Protein AF-A0A7Y5NL92-F1 (afdb_monomer_lite)

Secondary structure (DSSP, 8-state):
-------------------PPPPPP-------SS----------STTEEEEEETTEEEEEE----S--PPPPSSPPPTT---SSTT-EEEEEE--SSSSS-EEEEEEEETTEEEEE----PPPP---SSPPPTTSB-TT-TT-S-EEEE-SSSTT-EEEEEEETTSSS-EEEE-S-GGGS-SSGGG---HHHHHHSTTEEEE-----TTS---S-SEEEETTSSTTT----TTEEEEEEEE-S-TTS-TTS--EEEEEEEE-----

pLDDT: mean 73.43, std 15.99, range [35.34, 97.5]

Structure (mmCIF, N/CA/C/O backbone):
data_AF-A0A7Y5NL92-F1
#
_entry.id   AF-A0A7Y5NL92-F1
#
loop_
_atom_site.group_PDB
_atom_site.id
_atom_site.type_symbol
_atom_site.label_atom_id
_atom_site.label_alt_id
_atom_site.label_comp_id
_atom_site.label_asym_id
_atom_site.label_entity_id
_atom_site.label_seq_id
_atom_site.pdbx_PDB_ins_code
_atom_site.Cartn_x
_atom_site.Cartn_y
_atom_site.Cartn_z
_atom_site.occupancy
_atom_site.B_iso_or_equiv
_atom_site.auth_seq_id
_atom_site.auth_comp_id
_atom_site.auth_asym_id
_atom_site.auth_atom_id
_atom_site.pdbx_PDB_model_num
ATOM 1 N N . MET A 1 1 ? -20.014 -54.540 48.237 1.00 45.59 1 MET A N 1
ATOM 2 C CA . MET A 1 1 ? -18.800 -53.785 48.612 1.00 45.59 1 MET A CA 1
ATOM 3 C C . MET A 1 1 ? -18.184 -53.253 47.334 1.00 45.59 1 MET A C 1
ATOM 5 O O . MET A 1 1 ? -17.742 -54.072 46.553 1.00 45.59 1 MET A O 1
ATOM 9 N N . ASN A 1 2 ? -18.233 -51.944 47.085 1.00 35.34 2 ASN A N 1
ATOM 10 C CA . ASN A 1 2 ? -17.254 -51.229 46.259 1.00 35.34 2 ASN A CA 1
ATOM 11 C C . ASN A 1 2 ? -17.381 -49.733 46.565 1.00 35.34 2 ASN A C 1
ATOM 13 O O . ASN A 1 2 ? -18.480 -49.180 46.591 1.00 35.34 2 ASN A O 1
ATOM 17 N N . LYS A 1 3 ? -16.249 -49.148 46.960 1.00 44.50 3 LYS A N 1
ATOM 18 C CA . LYS A 1 3 ? -16.124 -47.828 47.578 1.00 44.50 3 LYS A CA 1
ATOM 19 C C . LYS A 1 3 ? -16.237 -46.729 46.521 1.00 44.50 3 LYS A C 1
ATOM 21 O O . LYS A 1 3 ? -15.599 -46.802 45.478 1.00 44.50 3 LYS A O 1
ATOM 26 N N . ARG A 1 4 ? -17.036 -45.712 46.845 1.00 49.56 4 ARG A N 1
ATOM 27 C CA . ARG A 1 4 ? -17.130 -44.428 46.144 1.00 49.56 4 ARG A CA 1
ATOM 28 C C . ARG A 1 4 ? -15.832 -43.645 46.360 1.00 49.56 4 ARG A C 1
ATOM 30 O O . ARG A 1 4 ? -15.423 -43.483 47.507 1.00 49.56 4 ARG A O 1
ATOM 37 N N . LEU A 1 5 ? -15.223 -43.156 45.283 1.00 55.72 5 LEU A N 1
ATOM 38 C CA . LEU A 1 5 ? -14.171 -42.142 45.325 1.00 55.72 5 LEU A CA 1
ATOM 39 C C . LEU A 1 5 ? -14.840 -40.805 44.972 1.00 55.72 5 LEU A C 1
ATOM 41 O O . LEU A 1 5 ? -15.278 -40.619 43.841 1.00 55.72 5 LEU A O 1
ATOM 45 N N . MET A 1 6 ? -15.007 -39.926 45.960 1.00 46.78 6 MET A N 1
ATOM 46 C CA . MET A 1 6 ? -15.407 -38.535 45.741 1.00 46.78 6 MET A CA 1
ATOM 47 C C . MET A 1 6 ? -14.131 -37.707 45.614 1.00 46.78 6 MET A C 1
ATOM 49 O O . MET A 1 6 ? -13.350 -37.644 46.561 1.00 46.78 6 MET A O 1
ATOM 53 N N . VAL A 1 7 ? -13.921 -37.098 44.451 1.00 55.38 7 VAL A N 1
ATOM 54 C CA . VAL A 1 7 ? -12.917 -36.051 44.252 1.00 55.38 7 VAL A CA 1
ATOM 55 C C . VAL A 1 7 ? -13.623 -34.722 44.500 1.00 55.38 7 VAL A C 1
ATOM 57 O O . VAL A 1 7 ? -14.580 -34.388 43.807 1.00 55.38 7 VAL A O 1
ATOM 60 N N . ALA A 1 8 ? -13.192 -34.005 45.535 1.00 47.47 8 ALA A N 1
ATOM 61 C CA . ALA A 1 8 ? -13.630 -32.647 45.813 1.00 47.47 8 ALA A CA 1
ATOM 62 C C . ALA A 1 8 ? -12.826 -31.685 44.926 1.00 47.47 8 ALA A C 1
ATOM 64 O O . ALA A 1 8 ? -11.627 -31.514 45.139 1.00 47.47 8 ALA A O 1
ATOM 65 N N . LEU A 1 9 ? -13.479 -31.081 43.930 1.00 48.66 9 LEU A N 1
ATOM 66 C CA . LEU A 1 9 ? -12.962 -29.892 43.256 1.00 48.66 9 LEU A CA 1
ATOM 67 C C . LEU A 1 9 ? -13.190 -28.691 44.180 1.00 48.66 9 LEU A C 1
ATOM 69 O O . LEU A 1 9 ? -14.331 -28.343 44.483 1.00 48.66 9 LEU A O 1
ATOM 73 N N . ALA A 1 10 ? -12.105 -28.070 44.631 1.00 47.59 10 ALA A N 1
ATOM 74 C CA . ALA A 1 10 ? -12.137 -26.754 45.247 1.00 47.59 10 ALA A CA 1
ATOM 75 C C . ALA A 1 10 ? -12.173 -25.706 44.125 1.00 47.59 10 ALA A C 1
ATOM 77 O O . ALA A 1 10 ? -11.205 -25.562 43.382 1.00 47.59 10 ALA A O 1
ATOM 78 N N . ALA A 1 11 ? -13.303 -25.013 43.981 1.00 47.22 11 ALA A N 1
ATOM 79 C CA . ALA A 1 11 ? -13.431 -23.861 43.098 1.00 47.22 11 ALA A CA 1
ATOM 80 C C . ALA A 1 11 ? -12.743 -22.652 43.755 1.00 47.22 11 ALA A C 1
ATOM 82 O O . ALA A 1 11 ? -13.206 -22.148 44.778 1.00 47.22 11 ALA A O 1
ATOM 83 N N . LEU A 1 12 ? -11.617 -22.222 43.185 1.00 50.59 12 LEU A N 1
ATOM 84 C CA . LEU A 1 12 ? -10.996 -20.928 43.461 1.00 50.59 12 LEU A CA 1
ATOM 85 C C . LEU A 1 12 ? -11.796 -19.856 42.713 1.00 50.59 12 LEU A C 1
ATOM 87 O O . LEU A 1 12 ? -11.818 -19.842 41.486 1.00 50.59 12 LEU A O 1
ATOM 91 N N . ALA A 1 13 ? -12.473 -18.986 43.459 1.00 46.75 13 ALA A N 1
ATOM 92 C CA . ALA A 1 13 ? -13.095 -17.783 42.925 1.00 46.75 13 ALA A CA 1
ATOM 93 C C . ALA A 1 13 ? -12.018 -16.696 42.777 1.00 46.75 13 ALA A C 1
ATOM 95 O O . ALA A 1 13 ? -11.483 -16.218 43.777 1.00 46.75 13 ALA A O 1
ATOM 96 N N . LEU A 1 14 ? -11.691 -16.340 41.535 1.00 44.62 14 LEU A N 1
ATOM 97 C CA . LEU A 1 14 ? -10.923 -15.142 41.196 1.00 44.62 14 LEU A CA 1
ATOM 98 C C . LEU A 1 14 ? -11.907 -13.984 40.948 1.00 44.62 14 LEU A C 1
ATOM 100 O O . LEU A 1 14 ? -12.896 -14.194 40.244 1.00 44.62 14 LEU A O 1
ATOM 104 N N . PRO A 1 15 ? -11.677 -12.783 41.505 1.00 44.62 15 PRO A N 1
ATOM 105 C CA . PRO A 1 15 ? -12.438 -11.597 41.137 1.00 44.62 15 PRO A CA 1
ATOM 106 C C . PRO A 1 15 ? -11.914 -11.053 39.798 1.00 44.62 15 PRO A C 1
ATOM 108 O O . PRO A 1 15 ? -10.839 -10.464 39.748 1.00 44.62 15 PRO A O 1
ATOM 111 N N . LEU A 1 16 ? -12.670 -11.276 38.722 1.00 45.22 16 LEU A N 1
ATOM 112 C CA . LEU A 1 16 ? -12.528 -10.587 37.435 1.00 45.22 16 LEU A CA 1
ATOM 113 C C . LEU A 1 16 ? -13.429 -9.347 37.469 1.00 45.22 16 LEU A C 1
ATOM 115 O O . LEU A 1 16 ? -14.645 -9.484 37.371 1.00 45.22 16 LEU A O 1
ATOM 119 N N . TRP A 1 17 ? -12.839 -8.167 37.657 1.00 46.50 17 TRP A N 1
ATOM 120 C CA . TRP A 1 17 ? -13.521 -6.875 37.539 1.00 46.50 17 TRP A CA 1
ATOM 121 C C . TRP A 1 17 ? -12.548 -5.847 36.965 1.00 46.50 17 TRP A C 1
ATOM 123 O O . TRP A 1 17 ? -11.843 -5.200 37.727 1.00 46.50 17 TRP A O 1
ATOM 133 N N . LEU A 1 18 ? -12.510 -5.737 35.639 1.00 43.53 18 LEU A N 1
ATOM 134 C CA . LEU A 1 18 ? -12.017 -4.582 34.885 1.00 43.53 18 LEU A CA 1
ATOM 135 C C . LEU A 1 18 ? -12.846 -4.552 33.588 1.00 43.53 18 LEU A C 1
ATOM 137 O O . LEU A 1 18 ? -12.546 -5.272 32.644 1.00 43.53 18 LEU A O 1
ATOM 141 N N . GLN A 1 19 ? -13.961 -3.816 33.580 1.00 45.81 19 GLN A N 1
ATOM 142 C CA . GLN A 1 19 ? -14.734 -3.522 32.366 1.00 45.81 19 GLN A CA 1
ATOM 143 C C . GLN A 1 19 ? -14.641 -2.014 32.126 1.00 45.81 19 GLN A C 1
ATOM 145 O O . GLN A 1 19 ? -15.238 -1.235 32.865 1.00 45.81 19 GLN A O 1
ATOM 150 N N . GLY A 1 20 ? -13.823 -1.613 31.152 1.00 41.09 20 GLY A N 1
ATOM 151 C CA . GLY A 1 20 ? -13.554 -0.214 30.826 1.00 41.09 20 GLY A CA 1
ATOM 152 C C . GLY A 1 20 ? -14.529 0.335 29.785 1.00 41.09 20 GLY A C 1
ATOM 153 O O . GLY A 1 20 ? -14.539 -0.120 28.642 1.00 41.09 20 GLY A O 1
ATOM 154 N N . CYS A 1 21 ? -15.310 1.342 30.175 1.00 50.28 21 CYS A N 1
ATOM 155 C CA . CYS A 1 21 ? -15.875 2.325 29.251 1.00 50.28 21 CYS A CA 1
ATOM 156 C C . CYS A 1 21 ? -14.813 3.417 29.048 1.00 50.28 21 CYS A C 1
ATOM 158 O O . CYS A 1 21 ? -14.301 3.954 30.032 1.00 50.28 21 CYS A O 1
ATOM 160 N N . GLY A 1 22 ? -14.441 3.715 27.802 1.00 44.47 22 GLY A N 1
ATOM 161 C CA . GLY A 1 22 ? -13.423 4.723 27.498 1.00 44.47 22 GLY A CA 1
ATOM 162 C C . GLY A 1 22 ? -13.926 6.138 27.791 1.00 44.47 22 GLY A C 1
ATOM 163 O O . GLY A 1 22 ? -14.983 6.528 27.306 1.00 44.47 22 GLY A O 1
ATOM 164 N N . ALA A 1 23 ? -13.175 6.905 28.582 1.00 45.66 23 ALA A N 1
ATOM 165 C CA . ALA A 1 23 ? -13.367 8.346 28.724 1.00 45.66 23 ALA A CA 1
ATOM 166 C C . ALA A 1 23 ? -12.602 9.065 27.599 1.00 45.66 23 ALA A C 1
ATOM 168 O O . ALA A 1 23 ? -11.426 8.775 27.371 1.00 45.66 23 ALA A O 1
ATOM 169 N N . SER A 1 24 ? -13.252 9.987 26.886 1.00 45.66 24 SER A N 1
ATOM 170 C CA . SER A 1 24 ? -12.602 10.819 25.869 1.00 45.66 24 SER A CA 1
ATOM 171 C C . SER A 1 24 ? -11.983 12.058 26.518 1.00 45.66 24 SER A C 1
ATOM 173 O O . SER A 1 24 ? -12.710 12.876 27.066 1.00 45.66 24 SER A O 1
ATOM 175 N N . ILE A 1 25 ? -10.662 12.220 26.429 1.00 48.03 25 ILE A N 1
ATOM 176 C CA . ILE A 1 25 ? -9.953 13.424 26.890 1.00 48.03 25 ILE A CA 1
ATOM 177 C C . ILE A 1 25 ? -9.940 14.451 25.749 1.00 48.03 25 ILE A C 1
ATOM 179 O O . ILE A 1 25 ? -9.451 14.149 24.660 1.00 48.03 25 ILE A O 1
ATOM 183 N N . SER A 1 26 ? -10.449 15.661 25.986 1.00 50.09 26 SER A N 1
ATOM 184 C CA . SER A 1 26 ? -10.258 16.813 25.097 1.00 50.09 26 SER A CA 1
ATOM 185 C C . SER A 1 26 ? -9.179 17.735 25.672 1.00 50.09 26 SER A C 1
ATOM 187 O O . SER A 1 26 ? -9.467 18.535 26.560 1.00 50.09 26 SER A O 1
ATOM 189 N N . ASP A 1 27 ? -7.943 17.615 25.184 1.00 51.03 27 ASP A N 1
ATOM 190 C CA . ASP A 1 27 ? -6.896 18.612 25.436 1.00 51.03 27 ASP A CA 1
ATOM 191 C C . ASP A 1 27 ? -7.110 19.800 24.485 1.00 51.03 27 ASP A C 1
ATOM 193 O O . ASP A 1 27 ? -6.898 19.690 23.274 1.00 51.03 27 ASP A O 1
ATOM 197 N N . ASP A 1 28 ? -7.542 20.943 25.023 1.00 54.38 28 ASP A N 1
ATOM 198 C CA . ASP A 1 28 ? -7.552 22.218 24.298 1.00 54.38 28 ASP A CA 1
ATOM 199 C C . ASP A 1 28 ? -6.101 22.714 24.152 1.00 54.38 28 ASP A C 1
ATOM 201 O O . ASP A 1 28 ? -5.550 23.414 25.000 1.00 54.38 28 ASP A O 1
ATOM 205 N N . ALA A 1 29 ? -5.459 22.284 23.067 1.00 50.16 29 ALA A N 1
ATOM 206 C CA . ALA A 1 29 ? -4.034 22.438 22.780 1.00 50.16 29 ALA A CA 1
ATOM 207 C C . ALA A 1 29 ? -3.620 23.835 22.263 1.00 50.16 29 ALA A C 1
ATOM 209 O O . ALA A 1 29 ? -2.904 23.929 21.266 1.00 50.16 29 ALA A O 1
ATOM 210 N N . ASP A 1 30 ? -4.020 24.919 22.932 1.00 51.75 30 ASP A N 1
ATOM 211 C CA . ASP A 1 30 ? -3.575 26.281 22.594 1.00 51.75 30 ASP A CA 1
ATOM 212 C C . ASP A 1 30 ? -2.785 26.905 23.762 1.00 51.75 30 ASP A C 1
ATOM 214 O O . ASP A 1 30 ? -3.283 27.732 24.526 1.00 51.75 30 ASP A O 1
ATOM 218 N N . GLY A 1 31 ? -1.524 26.467 23.868 1.00 55.19 31 GLY A N 1
ATOM 219 C CA . GLY A 1 31 ? -0.574 26.662 24.970 1.00 55.19 31 GLY A CA 1
ATOM 220 C C . GLY A 1 31 ? -0.474 28.051 25.605 1.00 55.19 31 GLY A C 1
ATOM 221 O O . GLY A 1 31 ? 0.052 29.003 25.006 1.00 55.19 31 GLY A O 1
ATOM 222 N N . ASN A 1 32 ? -0.871 28.112 26.879 1.00 52.81 32 ASN A N 1
ATOM 223 C CA . ASN A 1 32 ? -0.236 28.996 27.845 1.00 52.81 32 ASN A CA 1
ATOM 224 C C . ASN A 1 32 ? -0.393 28.444 29.274 1.00 52.81 32 ASN A C 1
ATOM 226 O O . ASN A 1 32 ? -1.440 28.575 29.916 1.00 52.81 32 ASN A O 1
ATOM 230 N N . ASP A 1 33 ? 0.725 27.908 29.755 1.00 65.75 33 ASP A N 1
ATOM 231 C CA . ASP A 1 33 ? 0.776 26.774 30.661 1.00 65.75 33 ASP A CA 1
ATOM 232 C C . ASP A 1 33 ? 0.744 27.101 32.167 1.00 65.75 33 ASP A C 1
ATOM 234 O O . ASP A 1 33 ? 1.723 27.597 32.722 1.00 65.75 33 ASP A O 1
ATOM 238 N N . ASP A 1 34 ? -0.357 26.717 32.832 1.00 53.41 34 ASP A N 1
ATOM 239 C CA . ASP A 1 34 ? -0.481 26.351 34.265 1.00 53.41 34 ASP A CA 1
ATOM 240 C C . ASP A 1 34 ? -1.280 25.015 34.373 1.00 53.41 34 ASP A C 1
ATOM 242 O O . ASP A 1 34 ? -2.135 24.799 35.233 1.00 53.41 34 ASP A O 1
ATOM 246 N N . GLU A 1 35 ? -0.998 24.138 33.404 1.00 62.38 35 GLU A N 1
ATOM 247 C CA . GLU A 1 35 ? -1.887 23.186 32.719 1.00 62.38 35 GLU A CA 1
ATOM 248 C C . GLU A 1 35 ? -1.922 21.766 33.321 1.00 62.38 35 GLU A C 1
ATOM 250 O O . GLU A 1 35 ? -0.920 21.261 33.835 1.00 62.38 35 GLU A O 1
ATOM 255 N N . CYS A 1 36 ? -3.069 21.076 33.244 1.00 60.94 36 CYS A N 1
ATOM 256 C CA . CYS A 1 36 ? -3.168 19.690 33.717 1.00 60.94 36 CYS A CA 1
ATOM 257 C C . CYS A 1 36 ? -2.383 18.706 32.832 1.00 60.94 36 CYS A C 1
ATOM 259 O O . CYS A 1 36 ? -2.459 18.745 31.612 1.00 60.94 36 CYS A O 1
ATOM 261 N N . GLY A 1 37 ? -1.703 17.757 33.485 1.00 70.31 37 GLY A N 1
ATOM 262 C CA . GLY A 1 37 ? -1.184 16.486 32.948 1.00 70.31 37 GLY A CA 1
ATOM 263 C C . GLY A 1 37 ? -1.816 15.298 33.700 1.00 70.31 37 GLY A C 1
ATOM 264 O O . GLY A 1 37 ? -2.681 15.526 34.538 1.00 70.31 37 GLY A O 1
ATOM 265 N N . PRO A 1 38 ? -1.428 14.029 33.477 1.00 64.81 38 PRO A N 1
ATOM 266 C CA . PRO A 1 38 ? -2.355 12.895 33.433 1.00 64.81 38 PRO A CA 1
ATOM 267 C C . PRO A 1 38 ? -3.170 12.671 34.716 1.00 64.81 38 PRO A C 1
ATOM 269 O O . PRO A 1 38 ? -2.666 12.182 35.727 1.00 64.81 38 PRO A O 1
ATOM 272 N N . ALA A 1 39 ? -4.469 12.916 34.632 1.00 55.50 39 ALA A N 1
ATOM 273 C CA . ALA A 1 39 ? -5.471 12.050 35.233 1.00 55.50 39 ALA A CA 1
ATOM 274 C C . ALA A 1 39 ? -6.346 11.552 34.076 1.00 55.50 39 ALA A C 1
ATOM 276 O O . ALA A 1 39 ? -6.381 12.218 33.044 1.00 55.50 39 ALA A O 1
ATOM 277 N N . PRO A 1 40 ? -7.059 10.425 34.197 1.00 56.28 40 PRO A N 1
ATOM 278 C CA . PRO A 1 40 ? -7.301 9.629 35.401 1.00 56.28 40 PRO A CA 1
ATOM 279 C C . PRO A 1 40 ? -7.110 8.108 35.203 1.00 56.28 40 PRO A C 1
ATOM 281 O O . PRO A 1 40 ? -7.034 7.590 34.096 1.00 56.28 40 PRO A O 1
ATOM 284 N N . GLY A 1 41 ? -7.140 7.379 36.323 1.00 54.53 41 GLY A N 1
ATOM 285 C CA . GLY A 1 41 ? -7.788 6.065 36.445 1.00 54.53 41 GLY A CA 1
ATOM 286 C C . GLY A 1 41 ? -8.439 5.989 37.840 1.00 54.53 41 GLY A C 1
ATOM 287 O O . GLY A 1 41 ? -7.890 6.563 38.777 1.00 54.53 41 GLY A O 1
ATOM 288 N N . GLU A 1 42 ? -9.598 5.378 38.099 1.00 54.69 42 GLU A N 1
ATOM 289 C CA . GLU A 1 42 ? -10.679 4.917 37.222 1.00 54.69 42 GLU A CA 1
ATOM 290 C C . GLU A 1 42 ? -11.940 5.755 37.487 1.00 54.69 42 GLU A C 1
ATOM 292 O O . GLU A 1 42 ? -12.361 5.909 38.636 1.00 54.69 42 GLU A O 1
ATOM 297 N N . ALA A 1 43 ? -12.608 6.190 36.420 1.00 48.06 43 ALA A N 1
ATOM 298 C CA . ALA A 1 43 ? -14.062 6.111 36.379 1.00 48.06 43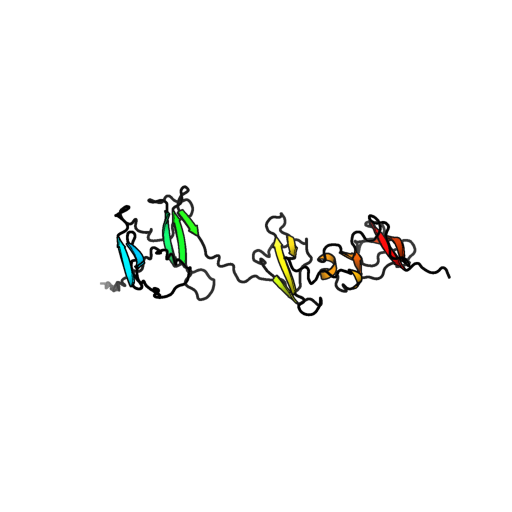 ALA A CA 1
ATOM 299 C C . ALA A 1 43 ? -14.429 5.187 35.212 1.00 48.06 43 ALA A C 1
ATOM 301 O O . ALA A 1 43 ? -14.696 5.628 34.100 1.00 48.06 43 ALA A O 1
ATOM 302 N N . ALA A 1 44 ? -14.385 3.881 35.479 1.00 48.72 44 ALA A N 1
ATOM 303 C CA . ALA A 1 44 ? -14.962 2.848 34.630 1.00 48.72 44 ALA A CA 1
ATOM 304 C C . ALA A 1 44 ? -16.495 2.888 34.770 1.00 48.72 44 ALA A C 1
ATOM 306 O O . ALA A 1 44 ? -17.101 2.062 35.454 1.00 48.72 44 ALA A O 1
ATOM 307 N N . GLY A 1 45 ? -17.126 3.917 34.204 1.00 53.38 45 GLY A N 1
ATOM 308 C CA . GLY A 1 45 ? -18.578 4.051 34.228 1.00 53.38 45 GLY A CA 1
ATOM 309 C C . GLY A 1 45 ? -19.084 5.288 33.498 1.00 53.38 45 GLY A C 1
ATOM 310 O O . GLY A 1 45 ? -18.469 6.349 33.542 1.00 53.38 45 GLY A O 1
ATOM 311 N N . CYS A 1 46 ? -20.234 5.151 32.838 1.00 59.91 46 CYS A N 1
ATOM 312 C CA . CYS A 1 46 ? -20.931 6.267 32.204 1.00 59.91 46 CYS A CA 1
ATOM 313 C C . CYS A 1 46 ? -21.352 7.303 33.270 1.00 59.91 46 CYS A C 1
ATOM 315 O O . CYS A 1 46 ? -21.814 6.923 34.345 1.00 59.91 46 CYS A O 1
ATOM 317 N N . GLY A 1 47 ? -21.222 8.601 32.982 1.00 57.72 47 GLY A N 1
ATOM 318 C CA . GLY A 1 47 ? -21.791 9.676 33.815 1.00 57.72 47 GLY A CA 1
ATOM 319 C C . GLY A 1 47 ? -20.798 10.624 34.490 1.00 57.72 47 GLY A C 1
ATOM 320 O O . GLY A 1 47 ? -21.234 11.569 35.146 1.00 57.72 47 GLY A O 1
ATOM 321 N N . PHE A 1 48 ? -19.494 10.427 34.303 1.00 64.12 48 PHE A N 1
ATOM 322 C CA . PHE A 1 48 ? -18.483 11.372 34.765 1.00 64.12 48 PHE A CA 1
ATOM 323 C C . PHE A 1 48 ? -17.471 11.626 33.666 1.00 64.12 48 PHE A C 1
ATOM 325 O O . PHE A 1 48 ? -16.981 10.680 33.054 1.00 64.12 48 PHE A O 1
ATOM 332 N N . ASP A 1 49 ? -17.164 12.896 33.448 1.00 70.94 49 ASP A N 1
ATOM 333 C CA . ASP A 1 49 ? -16.037 13.295 32.623 1.00 70.94 49 ASP A CA 1
ATOM 334 C C . ASP A 1 49 ? -15.005 13.980 33.513 1.00 70.94 49 ASP A C 1
ATOM 336 O O . ASP A 1 49 ? -15.355 14.643 34.497 1.00 70.94 49 ASP A O 1
ATOM 340 N N . TRP A 1 50 ? -13.734 13.782 33.204 1.00 77.88 50 TRP A N 1
ATOM 341 C CA . TRP A 1 50 ? -12.664 14.493 33.880 1.00 77.88 50 TRP A CA 1
ATOM 342 C C . TRP A 1 50 ? -12.289 15.677 33.012 1.00 77.88 50 TRP A C 1
ATOM 344 O O . TRP A 1 50 ? -11.894 15.502 31.866 1.00 77.88 50 TRP A O 1
ATOM 354 N N . MET A 1 51 ? -12.382 16.884 33.561 1.00 81.75 51 MET A N 1
ATOM 355 C CA . MET A 1 51 ? -11.893 18.076 32.876 1.00 81.75 51 MET A CA 1
ATOM 356 C C . MET A 1 51 ? -10.802 18.761 33.678 1.00 81.75 51 MET A C 1
ATOM 358 O O . MET A 1 51 ? -10.848 18.821 34.908 1.00 81.75 51 MET A O 1
ATOM 362 N N . CYS A 1 52 ? -9.811 19.279 32.961 1.00 82.88 52 CYS A N 1
ATOM 363 C CA . CYS A 1 52 ? -8.821 20.165 33.535 1.00 82.88 52 CYS A CA 1
ATOM 364 C C . CYS A 1 52 ? -9.436 21.549 33.751 1.00 82.88 52 CYS A C 1
ATOM 366 O O . CYS A 1 52 ? -9.752 22.241 32.785 1.00 82.88 52 CYS A O 1
ATOM 368 N N . VAL A 1 53 ? -9.585 21.972 35.005 1.00 85.56 53 VAL A N 1
ATOM 369 C CA . VAL A 1 53 ? -10.041 23.322 35.356 1.00 85.56 53 VAL A CA 1
ATOM 370 C C . VAL A 1 53 ? -8.978 23.967 36.235 1.00 85.56 53 VAL A C 1
ATOM 372 O O . VAL A 1 53 ? -8.652 23.454 37.304 1.00 85.56 53 VAL A O 1
ATOM 375 N N . ASP A 1 54 ? -8.405 25.078 35.764 1.00 86.19 54 ASP A N 1
ATOM 376 C CA . ASP A 1 54 ? -7.405 25.873 36.494 1.00 86.19 54 ASP A CA 1
ATOM 377 C C . ASP A 1 54 ? -6.217 25.044 37.043 1.00 86.19 54 ASP A C 1
ATOM 379 O O . ASP A 1 54 ? -5.763 25.241 38.173 1.00 86.19 54 ASP A O 1
ATOM 383 N N . GLY A 1 55 ? -5.725 24.080 36.255 1.00 84.94 55 GLY A N 1
ATOM 384 C CA . GLY A 1 55 ? -4.584 23.231 36.625 1.00 84.94 55 GLY A CA 1
ATOM 385 C C . GLY A 1 55 ? -4.918 22.071 37.575 1.00 84.94 55 GLY A C 1
ATOM 386 O O . GLY A 1 55 ? -4.007 21.409 38.078 1.00 84.94 55 GLY A O 1
ATOM 387 N N . SER A 1 56 ? -6.204 21.794 37.829 1.00 88.88 56 SER A N 1
ATOM 388 C CA . SER A 1 56 ? -6.672 20.637 38.602 1.00 88.88 56 SER A CA 1
ATOM 389 C C . SER A 1 56 ? -7.703 19.818 37.825 1.00 88.88 56 SER A C 1
ATOM 391 O O . SER A 1 56 ? -8.595 20.366 37.186 1.00 88.88 56 SER A O 1
ATOM 393 N N . TRP A 1 57 ? -7.623 18.488 37.922 1.00 86.38 57 TRP A N 1
ATOM 394 C CA . TRP A 1 57 ? -8.672 17.611 37.404 1.00 86.38 57 TRP A CA 1
ATOM 395 C C . TRP A 1 57 ? -9.914 17.691 38.276 1.00 86.38 57 TRP A C 1
ATOM 397 O O . TRP A 1 57 ? -9.863 17.391 39.472 1.00 86.38 57 TRP A O 1
ATOM 407 N N . GLU A 1 58 ? -11.032 18.049 37.663 1.00 85.88 58 GLU A N 1
ATOM 408 C CA . GLU A 1 58 ? -12.341 18.030 38.292 1.00 85.88 58 GLU A CA 1
ATOM 409 C C . GLU A 1 58 ? -13.224 16.984 37.619 1.00 85.88 58 GLU A C 1
ATOM 411 O O . GLU A 1 58 ? -13.287 16.874 36.394 1.00 85.88 58 GLU A O 1
ATOM 416 N N . LEU A 1 59 ? -13.901 16.198 38.453 1.00 79.31 59 LEU A N 1
ATOM 417 C CA . LEU A 1 59 ? -14.936 15.281 38.013 1.00 79.31 59 LEU A CA 1
ATOM 418 C C . LEU A 1 59 ? -16.185 16.117 37.738 1.00 79.31 59 LEU A C 1
ATOM 420 O O . LEU A 1 59 ? -16.829 16.600 38.674 1.00 79.31 59 LEU A O 1
ATOM 424 N N . VAL A 1 60 ? -16.528 16.301 36.471 1.00 78.12 60 VAL A N 1
ATOM 425 C CA . VAL A 1 60 ? -17.778 16.956 36.114 1.00 78.12 60 VAL A CA 1
ATOM 426 C C . VAL A 1 60 ? -18.870 15.913 36.044 1.00 78.12 60 VAL A C 1
ATOM 428 O O . VAL A 1 60 ? -18.842 14.985 35.236 1.00 78.12 60 VAL A O 1
ATOM 431 N N . GLU A 1 61 ? -19.846 16.081 36.937 1.00 68.75 61 GLU A N 1
ATOM 432 C CA . GLU A 1 61 ? -21.116 15.378 36.860 1.00 68.75 61 GLU A CA 1
ATOM 433 C C . GLU A 1 61 ? -21.793 15.798 35.556 1.00 68.75 61 GLU A C 1
ATOM 435 O O . GLU A 1 61 ? -22.391 16.874 35.450 1.00 68.75 61 GLU A O 1
ATOM 440 N N . VAL A 1 62 ? -21.678 14.951 34.538 1.00 65.31 62 VAL A N 1
ATOM 441 C CA . VAL A 1 62 ? -22.456 15.120 33.318 1.00 65.31 62 VAL A CA 1
ATOM 442 C C . VAL A 1 62 ? -23.905 14.910 33.752 1.00 65.31 62 VAL A C 1
ATOM 444 O O . VAL A 1 62 ? -24.185 13.883 34.372 1.00 65.31 62 VAL A O 1
ATOM 447 N N . PRO A 1 63 ? -24.822 15.871 33.538 1.00 60.91 63 PRO A N 1
ATOM 448 C CA . PRO A 1 63 ? -26.160 15.831 34.118 1.00 60.91 63 PRO A CA 1
ATOM 449 C C . PRO A 1 63 ? -26.899 14.564 33.687 1.00 60.91 63 PRO A C 1
ATOM 451 O O . PRO A 1 63 ? -27.488 14.535 32.616 1.00 60.91 63 PRO A O 1
ATOM 454 N N . THR A 1 64 ? -26.824 13.535 34.538 1.00 53.69 64 THR A N 1
ATOM 455 C CA . THR A 1 64 ? -27.492 12.226 34.513 1.00 53.69 64 THR A CA 1
ATOM 456 C C . THR A 1 64 ? -28.223 11.921 33.204 1.00 53.69 64 THR A C 1
ATOM 458 O O . THR A 1 64 ? -29.457 11.899 33.163 1.00 53.69 64 THR A O 1
ATOM 461 N N . PHE A 1 65 ? -27.472 11.713 32.124 1.00 54.00 65 PHE A N 1
ATOM 462 C CA . PHE A 1 65 ? -28.006 11.134 30.900 1.00 54.00 65 PHE A CA 1
ATOM 463 C C . PHE A 1 65 ? -27.927 9.620 31.059 1.00 54.00 65 PHE A C 1
ATOM 465 O O . PHE A 1 65 ? -26.837 9.072 31.049 1.00 54.00 65 PHE A O 1
ATOM 472 N N . ALA A 1 66 ? -29.098 9.004 31.244 1.00 59.91 66 ALA A N 1
ATOM 473 C CA . ALA A 1 66 ? -29.350 7.562 31.247 1.00 59.91 66 ALA A CA 1
ATOM 474 C C . ALA A 1 66 ? -28.589 6.713 32.303 1.00 59.91 66 ALA A C 1
ATOM 476 O O . ALA A 1 66 ? -27.507 7.059 32.768 1.00 59.91 66 ALA A O 1
ATOM 477 N N . PRO A 1 67 ? -29.184 5.603 32.784 1.00 66.38 67 PRO A N 1
ATOM 478 C CA . PRO A 1 67 ? -28.426 4.608 33.537 1.00 66.38 67 PRO A CA 1
ATOM 479 C C . PRO A 1 67 ? -27.315 4.048 32.644 1.00 66.38 67 PRO A C 1
ATOM 481 O O . PRO A 1 67 ? -27.586 3.722 31.494 1.00 66.38 67 PRO A O 1
ATOM 484 N N . CYS A 1 68 ? -26.097 3.918 33.173 1.00 69.12 68 CYS A N 1
ATOM 485 C CA . CYS A 1 68 ? -24.970 3.317 32.462 1.00 69.12 68 CYS A CA 1
ATOM 486 C C . CYS A 1 68 ? -25.391 1.938 31.940 1.00 69.12 68 CYS A C 1
ATOM 488 O O . CYS A 1 68 ? -25.650 1.034 32.740 1.00 69.12 68 CYS A O 1
ATOM 490 N N . VAL A 1 69 ? -25.497 1.783 30.622 1.00 83.88 69 VAL A N 1
ATOM 491 C CA . VAL A 1 69 ? -25.754 0.475 30.025 1.00 83.88 69 VAL A CA 1
ATOM 492 C C . VAL A 1 69 ? -24.475 -0.342 30.164 1.00 83.88 69 VAL A C 1
ATOM 494 O O . VAL A 1 69 ? -23.420 0.036 29.652 1.00 83.88 69 VAL A O 1
ATOM 497 N N . GLU A 1 70 ? -24.558 -1.453 30.893 1.00 88.62 70 GLU A N 1
ATOM 498 C CA . GLU A 1 70 ? -23.429 -2.366 31.038 1.00 88.62 70 GLU A CA 1
ATOM 499 C C . GLU A 1 70 ? -23.041 -2.931 29.667 1.00 88.62 70 GLU A C 1
ATOM 501 O O . GLU A 1 70 ? -23.890 -3.340 28.867 1.00 88.62 70 GLU A O 1
ATOM 506 N N . CYS A 1 71 ? -21.739 -2.965 29.390 1.00 91.38 71 CYS A N 1
ATOM 507 C CA . CYS A 1 71 ? -21.233 -3.638 28.208 1.00 91.38 71 CYS A CA 1
ATOM 508 C C . CYS A 1 71 ? -21.575 -5.135 28.271 1.00 91.38 71 CYS A C 1
ATOM 510 O O . CYS A 1 71 ? -21.428 -5.755 29.331 1.00 91.38 71 CYS A O 1
ATOM 512 N N . PRO A 1 72 ? -21.998 -5.753 27.151 1.00 94.44 72 PRO A N 1
ATOM 513 C CA . PRO A 1 72 ? -22.140 -7.202 27.073 1.00 94.44 72 PRO A CA 1
ATOM 514 C C . PRO A 1 72 ? -20.888 -7.908 27.604 1.00 94.44 72 PRO A C 1
ATOM 516 O O . PRO A 1 72 ? -19.783 -7.432 27.381 1.00 94.44 72 PRO A O 1
ATOM 519 N N . ALA A 1 73 ? -21.032 -9.056 28.272 1.00 92.75 73 ALA A N 1
ATOM 520 C CA . ALA A 1 73 ? -19.888 -9.774 28.857 1.00 92.75 73 ALA A CA 1
ATOM 521 C C . ALA A 1 73 ? -18.881 -10.313 27.817 1.00 92.75 73 ALA A C 1
ATOM 523 O O . ALA A 1 73 ? -17.762 -10.676 28.167 1.00 92.75 73 ALA A O 1
ATOM 524 N N . SER A 1 74 ? -19.289 -10.395 26.552 1.00 93.19 74 SER A N 1
ATOM 525 C CA . SER A 1 74 ? -18.478 -10.809 25.407 1.00 93.19 74 SER A CA 1
ATOM 526 C C . SER A 1 74 ? -18.731 -9.863 24.243 1.00 93.19 74 SER A C 1
ATOM 528 O O . SER A 1 74 ? -19.840 -9.334 24.142 1.00 93.19 74 SER A O 1
ATOM 530 N N . GLN A 1 75 ? -17.757 -9.726 23.341 1.00 93.00 75 GLN A N 1
ATOM 531 C CA . GLN A 1 75 ? -17.904 -8.904 22.144 1.00 93.00 75 GLN A CA 1
ATOM 532 C C . GLN A 1 75 ? -19.202 -9.264 21.389 1.00 93.00 75 GLN A C 1
ATOM 534 O O . GLN A 1 75 ? -19.421 -10.440 21.065 1.00 93.00 75 GLN A O 1
ATOM 539 N N . PRO A 1 76 ? -20.089 -8.291 21.134 1.00 95.00 76 PRO A N 1
ATOM 540 C CA . PRO A 1 76 ? -21.292 -8.512 20.349 1.00 95.00 76 PRO A CA 1
ATOM 541 C C . PRO A 1 76 ? -20.948 -8.714 18.867 1.00 95.00 76 PRO A C 1
ATOM 543 O O . PRO A 1 76 ? -19.961 -8.187 18.364 1.00 95.00 76 PRO A O 1
ATOM 546 N N . ALA A 1 77 ? -21.777 -9.469 18.145 1.00 93.81 77 ALA A N 1
ATOM 547 C CA . ALA A 1 77 ? -21.610 -9.618 16.700 1.00 93.81 77 ALA A CA 1
ATOM 548 C C . ALA A 1 77 ? -21.954 -8.307 15.976 1.00 93.81 77 ALA A C 1
ATOM 550 O O . ALA A 1 77 ? -22.932 -7.644 16.342 1.00 93.81 77 ALA A O 1
ATOM 551 N N . ASP A 1 78 ? -21.216 -7.976 14.917 1.00 93.31 78 ASP A N 1
ATOM 552 C CA . ASP A 1 78 ? -21.524 -6.807 14.093 1.00 93.31 78 ASP A CA 1
ATOM 553 C C . ASP A 1 78 ? -22.955 -6.892 13.526 1.00 93.31 78 ASP A C 1
ATOM 555 O O . ASP A 1 78 ? -23.411 -7.939 13.055 1.00 93.31 78 ASP A O 1
ATOM 559 N N . GLY A 1 79 ? -23.687 -5.781 13.616 1.00 95.56 79 GLY A N 1
ATOM 560 C CA . GLY A 1 79 ? -25.099 -5.664 13.248 1.00 95.56 79 GLY A CA 1
ATOM 561 C C . GLY A 1 79 ? -26.089 -6.218 14.280 1.00 95.56 79 GLY A C 1
ATOM 562 O O . GLY A 1 79 ? -27.300 -6.163 14.055 1.00 95.56 79 GLY A O 1
ATOM 563 N N . SER A 1 80 ? -25.627 -6.761 15.413 1.00 97.50 80 SER A N 1
ATOM 564 C CA . SER A 1 80 ? -26.532 -7.156 16.499 1.00 97.50 80 SER A CA 1
ATOM 565 C C . SER A 1 80 ? -27.121 -5.934 17.211 1.00 97.50 80 SER A C 1
ATOM 567 O O . SER A 1 80 ? -26.511 -4.867 17.263 1.00 97.50 80 SER A O 1
ATOM 569 N N . ALA A 1 81 ? -28.338 -6.075 17.744 1.00 97.25 81 ALA A N 1
ATOM 570 C CA . ALA A 1 81 ? -29.013 -4.981 18.435 1.00 97.25 81 ALA A CA 1
ATOM 571 C C . ALA A 1 81 ? -28.264 -4.576 19.715 1.00 97.25 81 ALA A C 1
ATOM 573 O O . ALA A 1 81 ? -27.749 -5.424 20.444 1.00 97.25 81 ALA A O 1
ATOM 574 N N . CYS A 1 82 ? -28.269 -3.281 19.995 1.00 95.31 82 CYS A N 1
ATOM 575 C CA . CYS A 1 82 ? -27.689 -2.665 21.179 1.00 95.31 82 CYS A CA 1
ATOM 576 C C . CYS A 1 82 ? -28.725 -1.759 21.849 1.00 95.31 82 CYS A C 1
ATOM 578 O O . CYS A 1 82 ? -29.684 -1.329 21.203 1.00 95.31 82 CYS A O 1
ATOM 580 N N . GLU A 1 83 ? -28.583 -1.532 23.156 1.00 91.25 83 GLU A N 1
ATOM 581 C CA . GLU A 1 83 ? -29.591 -0.793 23.927 1.00 91.25 83 GLU A CA 1
ATOM 582 C C . GLU A 1 83 ? -29.478 0.722 23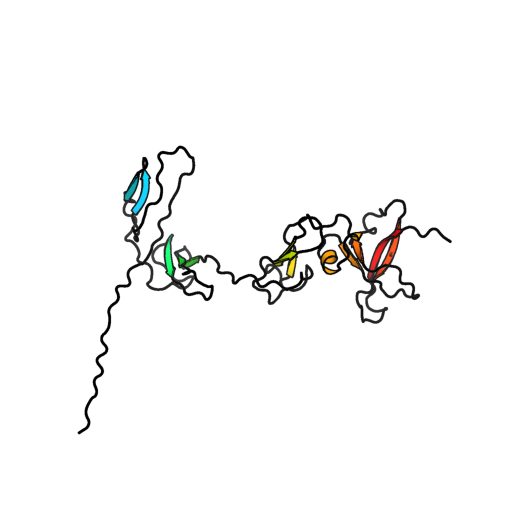.721 1.00 91.25 83 GLU A C 1
ATOM 584 O O . GLU A 1 83 ? -30.505 1.404 23.695 1.00 91.25 83 GLU A O 1
ATOM 589 N N . GLU A 1 84 ? -28.260 1.240 23.521 1.00 88.81 84 GLU A N 1
ATOM 590 C CA . GLU A 1 84 ? -27.995 2.678 23.460 1.00 88.81 84 GLU A CA 1
ATOM 591 C C . GLU A 1 84 ? -26.994 3.049 22.357 1.00 88.81 84 GLU A C 1
ATOM 593 O O . GLU A 1 84 ? -25.824 2.678 22.402 1.00 88.81 84 GLU A O 1
ATOM 598 N N . ILE A 1 85 ? -27.459 3.814 21.362 1.00 88.81 85 ILE A N 1
ATOM 599 C CA . ILE A 1 85 ? -26.611 4.352 20.286 1.00 88.81 85 ILE A CA 1
ATOM 600 C C . ILE A 1 85 ? -25.533 5.254 20.891 1.00 88.81 85 ILE A C 1
ATOM 602 O O . ILE A 1 85 ? -25.839 6.140 21.684 1.00 88.81 85 ILE A O 1
ATOM 606 N N . GLY A 1 86 ? -24.285 5.046 20.475 1.00 85.12 86 GLY A N 1
ATOM 607 C CA . GLY A 1 86 ? -23.103 5.716 21.012 1.00 85.12 86 GLY A CA 1
ATOM 608 C C . GLY A 1 86 ? -22.440 4.971 22.171 1.00 85.12 86 GLY A C 1
ATOM 609 O O . GLY A 1 86 ? -21.365 5.380 22.592 1.00 85.12 86 GLY A O 1
ATOM 610 N N . GLN A 1 87 ? -23.025 3.874 22.670 1.00 88.00 87 GLN A N 1
ATOM 611 C CA . GLN A 1 87 ? -22.369 3.031 23.670 1.00 88.00 87 GLN A CA 1
ATOM 612 C C . GLN A 1 87 ? -21.075 2.440 23.099 1.00 88.00 87 GLN A C 1
ATOM 614 O O . GLN A 1 87 ? -21.110 1.794 22.053 1.00 88.00 87 GLN A O 1
ATOM 619 N N . GLU A 1 88 ? -19.960 2.616 23.807 1.00 89.56 88 GLU A N 1
ATOM 620 C CA . GLU A 1 88 ? -18.649 2.070 23.452 1.00 89.56 88 GLU A CA 1
ATOM 621 C C . GLU A 1 88 ? -18.168 1.072 24.502 1.00 89.56 88 GLU A C 1
ATOM 623 O O . GLU A 1 88 ? -18.210 1.337 25.703 1.00 89.56 88 GLU A O 1
ATOM 628 N N . CYS A 1 89 ? -17.695 -0.079 24.035 1.00 90.62 89 CYS A N 1
ATOM 629 C CA . CYS A 1 89 ? -17.239 -1.183 24.864 1.00 90.62 89 CYS A CA 1
ATOM 630 C C . CYS A 1 89 ? -15.901 -1.700 24.352 1.00 90.62 89 CYS A C 1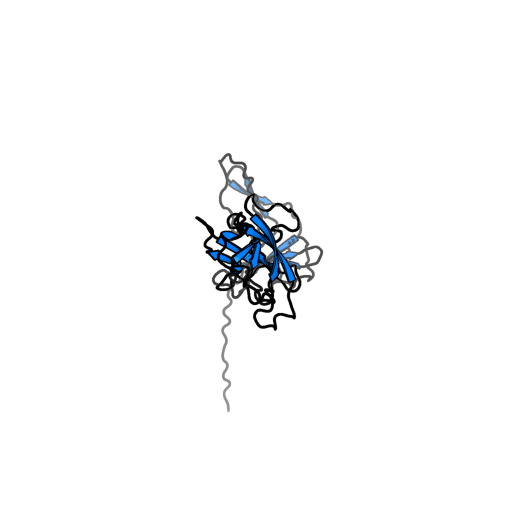
ATOM 632 O O . CYS A 1 89 ? -15.781 -2.028 23.173 1.00 90.62 89 CYS A O 1
ATOM 634 N N . GLN A 1 90 ? -14.911 -1.805 25.237 1.00 90.12 90 GLN A N 1
ATOM 635 C CA . GLN A 1 90 ? -13.617 -2.397 24.915 1.00 90.12 90 GLN A CA 1
ATOM 636 C C . GLN A 1 90 ? -13.574 -3.857 25.368 1.00 90.12 90 GLN A C 1
ATOM 638 O O . GLN A 1 90 ? -13.944 -4.174 26.500 1.00 90.12 90 GLN A O 1
ATOM 643 N N . TYR A 1 91 ? -13.114 -4.744 24.491 1.00 87.62 91 TYR A N 1
ATOM 644 C CA . TYR A 1 91 ? -12.926 -6.160 24.800 1.00 87.62 91 TYR A CA 1
ATOM 645 C C . TYR A 1 91 ? -11.478 -6.557 24.570 1.00 87.62 91 TYR A C 1
ATOM 647 O O . TYR A 1 91 ? -10.911 -6.224 23.537 1.00 87.62 91 TYR A O 1
ATOM 655 N N . GLU A 1 92 ? -10.891 -7.298 25.502 1.00 86.81 92 GLU A N 1
ATOM 656 C CA . GLU A 1 92 ? -9.608 -7.955 25.263 1.00 86.81 92 GLU A CA 1
ATOM 657 C C . GLU A 1 92 ? -9.825 -9.141 24.323 1.00 86.81 92 GLU A C 1
ATOM 659 O O . GLU A 1 92 ? -10.663 -10.014 24.578 1.00 86.81 92 GLU A O 1
ATOM 664 N N . VAL A 1 93 ? -9.074 -9.169 23.229 1.00 81.25 93 VAL A N 1
ATOM 665 C CA . VAL A 1 93 ? -9.087 -10.259 22.260 1.00 81.25 93 VAL A CA 1
ATOM 666 C C . VAL A 1 93 ? -7.664 -10.752 22.034 1.00 81.25 93 VAL A C 1
ATOM 668 O O . VAL A 1 93 ? -6.745 -9.978 21.794 1.00 81.25 93 VAL A O 1
ATOM 671 N N . GLU A 1 94 ? -7.472 -12.067 22.128 1.00 76.56 94 GLU A N 1
ATOM 672 C CA . GLU A 1 94 ? -6.200 -12.709 21.801 1.00 76.56 94 GLU A CA 1
ATOM 673 C C . GLU A 1 94 ? -6.179 -12.956 20.289 1.00 76.56 94 GLU A C 1
ATOM 675 O O . GLU A 1 94 ? -6.665 -13.979 19.799 1.00 76.56 94 GLU A O 1
ATOM 680 N N . TYR A 1 95 ? -5.688 -11.973 19.538 1.00 66.56 95 TYR A N 1
ATOM 681 C CA . TYR A 1 95 ? -5.335 -12.166 18.137 1.00 66.56 95 TYR A CA 1
ATOM 682 C C . TYR A 1 95 ? -3.894 -12.658 18.056 1.00 66.56 95 TYR A C 1
ATOM 684 O O . TYR A 1 95 ? -3.056 -12.284 18.867 1.00 66.56 95 TYR A O 1
ATOM 692 N N . GLY A 1 96 ? -3.604 -13.543 17.099 1.00 63.81 96 GLY A N 1
ATOM 693 C CA . GLY A 1 96 ? -2.273 -14.130 16.883 1.00 63.81 96 GLY A CA 1
ATOM 694 C C . GLY A 1 96 ? -1.231 -13.144 16.341 1.00 63.81 96 GLY A C 1
ATOM 695 O O . GLY A 1 96 ? -0.368 -13.547 15.570 1.00 63.81 96 GLY A O 1
ATOM 696 N N . CYS A 1 97 ? -1.367 -11.873 16.699 1.00 62.09 97 CYS A N 1
ATOM 697 C CA . CYS A 1 97 ? -0.439 -10.787 16.472 1.00 62.09 97 CYS A CA 1
ATOM 698 C C . CYS A 1 97 ? 0.309 -10.571 17.790 1.00 62.09 97 CYS A C 1
ATOM 700 O O . CYS A 1 97 ? -0.319 -10.373 18.825 1.00 62.09 97 CYS A O 1
ATOM 702 N N . ASP A 1 98 ? 1.628 -10.725 17.785 1.00 63.09 98 ASP A N 1
ATOM 703 C CA . ASP A 1 98 ? 2.416 -10.883 19.010 1.00 63.09 98 ASP A CA 1
ATOM 704 C C . ASP A 1 98 ? 2.257 -9.753 20.065 1.00 63.09 98 ASP A C 1
ATOM 706 O O . ASP A 1 98 ? 2.052 -8.580 19.757 1.00 63.09 98 ASP A O 1
ATOM 710 N N . ASP A 1 99 ? 2.433 -10.155 21.332 1.00 58.62 99 ASP A N 1
ATOM 711 C CA . ASP A 1 99 ? 2.756 -9.412 22.570 1.00 58.62 99 ASP A CA 1
ATOM 712 C C . ASP A 1 99 ? 1.925 -8.193 23.029 1.00 58.62 99 ASP A C 1
ATOM 714 O O . ASP A 1 99 ? 2.131 -7.738 24.162 1.00 58.62 99 ASP A O 1
ATOM 718 N N . PHE A 1 100 ? 0.948 -7.695 22.269 1.00 55.81 100 PHE A N 1
ATOM 719 C CA . PHE A 1 100 ? 0.043 -6.646 22.757 1.00 55.81 100 PHE A CA 1
ATOM 720 C C . PHE A 1 100 ? -1.360 -7.202 23.031 1.00 55.81 100 PHE A C 1
ATOM 722 O O . PHE A 1 100 ? -1.947 -7.825 22.151 1.00 55.81 100 PHE A O 1
ATOM 729 N N . PRO A 1 101 ? -1.940 -6.989 24.233 1.00 56.81 101 PRO A N 1
ATOM 730 C CA . PRO A 1 101 ? -3.353 -7.265 24.444 1.00 56.81 101 PRO A CA 1
ATOM 731 C C . PRO A 1 101 ? -4.150 -6.306 23.560 1.00 56.81 101 PRO A C 1
ATOM 733 O O . PRO A 1 101 ? -4.257 -5.111 23.845 1.00 56.81 101 PRO A O 1
ATOM 736 N N . GLU A 1 102 ? -4.665 -6.825 22.451 1.00 69.69 102 GLU A N 1
ATOM 737 C CA . GLU A 1 102 ? -5.473 -6.038 21.539 1.00 69.69 102 GLU A CA 1
ATOM 738 C C . GLU A 1 102 ? -6.833 -5.813 22.186 1.00 69.69 102 GLU A C 1
ATOM 740 O O . GLU A 1 102 ? -7.574 -6.744 22.514 1.00 69.69 102 GLU A O 1
ATOM 745 N N . THR A 1 103 ? -7.142 -4.544 22.420 1.00 82.25 103 THR A N 1
ATOM 746 C CA . THR A 1 103 ? -8.492 -4.144 22.784 1.00 82.25 103 THR A CA 1
ATOM 747 C C . THR A 1 103 ? -9.257 -3.860 21.502 1.00 82.25 103 THR A C 1
ATOM 749 O O . THR A 1 103 ? -8.805 -3.108 20.638 1.00 82.25 103 THR A O 1
ATOM 752 N N . ILE A 1 104 ? -10.424 -4.476 21.363 1.00 85.00 104 ILE A N 1
ATOM 753 C CA . ILE A 1 104 ? -11.380 -4.148 20.314 1.00 85.00 104 ILE A CA 1
ATOM 754 C C . ILE A 1 104 ? -12.439 -3.214 20.866 1.00 85.00 104 ILE A C 1
ATOM 756 O O . ILE A 1 104 ? -13.102 -3.533 21.854 1.00 85.00 104 ILE A O 1
ATOM 760 N N . THR A 1 105 ? -12.632 -2.079 20.205 1.00 89.44 105 THR A N 1
ATOM 761 C CA . THR A 1 105 ? -13.701 -1.143 20.550 1.00 89.44 105 THR A CA 1
ATOM 762 C C . THR A 1 105 ? -14.941 -1.513 19.754 1.00 89.44 105 THR A C 1
ATOM 764 O O . THR A 1 105 ? -14.965 -1.376 18.539 1.00 89.44 105 THR A O 1
ATOM 767 N N . SER A 1 106 ? -15.998 -1.979 20.406 1.00 92.19 106 SER A N 1
ATOM 768 C CA . SER A 1 106 ? -17.325 -2.083 19.793 1.00 92.19 106 SER A CA 1
ATOM 769 C C . SER A 1 106 ? -18.122 -0.831 20.122 1.00 92.19 106 SER A C 1
ATOM 771 O O . SER A 1 106 ? -18.209 -0.462 21.288 1.00 92.19 106 SER A O 1
ATOM 773 N N . GLN A 1 107 ? -18.724 -0.198 19.121 1.00 93.12 107 GLN A N 1
ATOM 774 C CA . GLN A 1 107 ? -19.608 0.952 19.287 1.00 93.12 107 GLN A CA 1
ATOM 775 C C . GLN A 1 107 ? -21.010 0.606 18.778 1.00 93.12 107 GLN A C 1
ATOM 777 O O . GLN A 1 107 ? -21.178 0.030 17.701 1.00 93.12 107 GLN A O 1
ATOM 782 N N . CYS A 1 108 ? -22.037 0.951 19.544 1.00 94.12 108 CYS A N 1
ATOM 783 C CA . CYS A 1 108 ? -23.422 0.826 19.121 1.00 94.12 108 CYS A CA 1
ATOM 784 C C . CYS A 1 108 ? -23.778 1.959 18.153 1.00 94.12 108 CYS A C 1
ATOM 786 O O . CYS A 1 108 ? -23.708 3.137 18.499 1.00 94.12 108 CYS A O 1
ATOM 788 N N . THR A 1 109 ? -24.201 1.610 16.943 1.00 93.62 109 THR A N 1
ATOM 789 C CA . THR A 1 109 ? -24.614 2.561 15.903 1.00 93.62 109 THR A CA 1
ATOM 790 C C . THR A 1 109 ? -26.110 2.437 15.611 1.00 93.62 109 THR A C 1
ATOM 792 O O . THR A 1 109 ? -26.788 1.545 16.121 1.00 93.62 109 THR A O 1
ATOM 795 N N . GLU A 1 110 ? -26.638 3.281 14.719 1.00 95.38 110 GLU A N 1
ATOM 796 C CA . GLU A 1 110 ? -28.016 3.150 14.216 1.00 95.38 110 GLU A CA 1
ATOM 797 C C . GLU A 1 110 ? -28.302 1.781 13.562 1.00 95.38 110 GLU A C 1
ATOM 799 O O . GLU A 1 110 ? -29.456 1.359 13.498 1.00 95.38 110 GLU A O 1
ATOM 804 N N . ASN A 1 111 ? -27.264 1.070 13.103 1.00 96.00 111 ASN A N 1
ATOM 805 C CA . ASN A 1 111 ? -27.372 -0.243 12.460 1.00 96.00 111 ASN A CA 1
ATOM 806 C C . ASN A 1 111 ? -27.070 -1.418 13.409 1.00 96.00 111 ASN A C 1
ATOM 808 O O . ASN A 1 111 ? -26.973 -2.557 12.953 1.00 96.00 111 ASN A O 1
ATOM 812 N N . GLY A 1 112 ? -26.920 -1.156 14.710 1.00 96.38 112 GLY A N 1
ATOM 813 C CA . GLY A 1 112 ? -26.469 -2.132 15.700 1.00 96.38 112 GLY A CA 1
ATOM 814 C C . GLY A 1 112 ? -24.992 -1.970 16.061 1.00 96.38 112 GLY A C 1
ATOM 815 O O . GLY A 1 112 ? -24.348 -0.982 15.694 1.00 96.38 112 GLY A O 1
ATOM 816 N N . TRP A 1 113 ? -24.461 -2.936 16.807 1.00 96.50 113 TRP A N 1
ATOM 817 C CA . TRP A 1 113 ? -23.049 -2.988 17.180 1.00 96.50 113 TRP A CA 1
ATOM 818 C C . TRP A 1 113 ? -22.146 -2.996 15.946 1.00 96.50 113 TRP A C 1
ATOM 820 O O . TRP A 1 113 ? -22.403 -3.717 14.984 1.00 96.50 113 TRP A O 1
ATOM 830 N N . MET A 1 114 ? -21.085 -2.201 15.985 1.00 94.69 114 MET A N 1
ATOM 831 C CA . MET A 1 114 ? -20.014 -2.193 15.001 1.00 94.69 114 MET A CA 1
ATOM 832 C C . MET A 1 114 ? -18.674 -2.218 15.712 1.00 94.69 114 MET A C 1
ATOM 834 O O . MET A 1 114 ? -18.434 -1.438 16.631 1.00 94.69 114 MET A O 1
ATOM 838 N N . SER A 1 115 ? -17.793 -3.094 15.261 1.00 89.44 115 SER A N 1
ATOM 839 C CA . SER A 1 115 ? -16.461 -3.224 15.823 1.00 89.44 115 SER A CA 1
ATOM 840 C C . SER A 1 115 ? -15.448 -2.355 15.078 1.00 89.44 115 SER A C 1
ATOM 842 O O . SER A 1 115 ? -15.299 -2.433 13.858 1.00 89.44 115 SER A O 1
ATOM 844 N N . PHE A 1 116 ? -14.728 -1.539 15.834 1.00 83.94 116 PHE A N 1
ATOM 845 C CA . PHE A 1 116 ? -13.624 -0.702 15.401 1.00 83.94 116 PHE A CA 1
ATOM 846 C C . PHE A 1 116 ? -12.328 -1.351 15.865 1.00 83.94 116 PHE A C 1
ATOM 848 O O . PHE A 1 116 ? -12.062 -1.509 17.057 1.00 83.94 116 PHE A O 1
ATOM 855 N N . TRP A 1 117 ? -11.536 -1.744 14.881 1.00 72.50 117 TRP A N 1
ATOM 856 C CA . TRP A 1 117 ? -10.280 -2.437 15.079 1.00 72.50 117 TRP A CA 1
ATOM 857 C C . TRP A 1 117 ? -9.152 -1.427 14.869 1.00 72.50 117 TRP A C 1
ATOM 859 O O . TRP A 1 117 ? -9.111 -0.818 13.790 1.00 72.50 117 TRP A O 1
ATOM 869 N N . PRO A 1 118 ? -8.185 -1.276 15.790 1.00 60.91 118 PRO A N 1
ATOM 870 C CA . PRO A 1 118 ? -6.830 -1.066 15.312 1.00 60.91 118 PRO A CA 1
ATOM 871 C C . PRO A 1 118 ? -6.536 -2.303 14.464 1.00 60.91 118 PRO A C 1
ATOM 873 O O . PRO A 1 118 ? -6.519 -3.417 14.977 1.00 60.91 118 PRO A O 1
ATOM 876 N N . ARG A 1 119 ? -6.495 -2.151 13.136 1.00 58.97 119 ARG A N 1
ATOM 877 C CA . ARG A 1 119 ? -6.264 -3.292 12.253 1.00 58.97 119 ARG A CA 1
ATOM 878 C C . ARG A 1 119 ? -4.898 -3.854 12.633 1.00 58.97 119 ARG A C 1
ATOM 880 O O . ARG A 1 119 ? -3.897 -3.261 12.239 1.00 58.97 119 ARG A O 1
ATOM 887 N N . CYS A 1 120 ? -4.847 -4.973 13.355 1.00 61.16 120 CYS A N 1
ATOM 888 C CA . CYS A 1 120 ? -3.689 -5.833 13.237 1.00 61.16 120 CYS A CA 1
ATOM 889 C C . CYS A 1 120 ? -3.710 -6.348 11.803 1.00 61.16 120 CYS A C 1
ATOM 891 O O . CYS A 1 120 ? -4.386 -7.320 11.460 1.00 61.16 120 CYS A O 1
ATOM 893 N N . GLN A 1 121 ? -3.063 -5.596 10.922 1.00 64.31 121 GLN A N 1
ATOM 894 C CA . GLN A 1 121 ? -2.633 -6.153 9.665 1.00 64.31 121 GLN A CA 1
ATOM 895 C C . GLN A 1 121 ? -1.409 -6.993 10.025 1.00 64.31 121 GLN A C 1
ATOM 897 O O . GLN A 1 121 ? -0.510 -6.460 10.683 1.00 64.31 121 GLN A O 1
ATOM 902 N N . PRO A 1 122 ? -1.381 -8.292 9.681 1.00 68.12 122 PRO A N 1
ATOM 903 C CA . PRO A 1 122 ? -0.144 -9.048 9.792 1.00 68.12 122 PRO A CA 1
ATOM 904 C C . PRO A 1 122 ? 0.960 -8.284 9.059 1.00 68.12 122 PRO A C 1
ATOM 906 O O . PRO A 1 122 ? 0.673 -7.510 8.137 1.00 68.12 122 PRO A O 1
ATOM 909 N N . GLU A 1 123 ? 2.201 -8.468 9.510 1.00 71.06 123 GLU A N 1
ATOM 910 C CA . GLU A 1 123 ? 3.349 -7.793 8.909 1.00 71.06 123 GLU A CA 1
ATOM 911 C C . GLU A 1 123 ? 3.295 -7.980 7.384 1.00 71.06 123 GLU A C 1
ATOM 913 O O . GLU A 1 123 ? 3.051 -9.104 6.927 1.00 71.06 123 GLU A O 1
ATOM 918 N N . PRO A 1 124 ? 3.414 -6.895 6.597 1.00 76.88 124 PRO A N 1
ATOM 919 C CA . PRO A 1 124 ? 3.284 -6.989 5.156 1.00 76.88 124 PRO A CA 1
ATOM 920 C C . PRO A 1 124 ? 4.311 -7.982 4.614 1.00 76.88 124 PRO A C 1
ATOM 922 O O . PRO A 1 124 ? 5.519 -7.782 4.729 1.00 76.88 124 PRO A O 1
ATOM 925 N N . GLU A 1 125 ? 3.826 -9.067 4.015 1.00 87.06 125 GLU A N 1
ATOM 926 C CA . GLU A 1 125 ? 4.680 -9.973 3.260 1.00 87.06 125 GLU A CA 1
ATOM 927 C C . GLU A 1 125 ? 4.916 -9.349 1.887 1.00 87.06 125 GLU A C 1
ATOM 929 O O . GLU A 1 125 ? 3.993 -9.215 1.082 1.00 87.06 125 GLU A O 1
ATOM 934 N N . CYS A 1 126 ? 6.158 -8.950 1.629 1.00 92.75 126 CYS A N 1
ATOM 935 C CA . CYS A 1 126 ? 6.577 -8.409 0.345 1.00 92.75 126 CYS A CA 1
ATOM 936 C C . CYS A 1 126 ? 7.347 -9.468 -0.449 1.00 92.75 126 CYS A C 1
ATOM 938 O O . CYS A 1 126 ? 8.135 -10.216 0.136 1.00 92.75 126 CYS A O 1
ATOM 940 N N . PRO A 1 127 ? 7.163 -9.543 -1.779 1.00 93.38 127 PRO A N 1
ATOM 941 C CA . PRO A 1 127 ? 8.058 -10.311 -2.636 1.00 93.38 127 PRO A CA 1
ATOM 942 C C . PRO A 1 127 ? 9.520 -9.909 -2.408 1.00 93.38 127 PRO A C 1
ATOM 944 O O . PRO A 1 127 ? 9.784 -8.728 -2.205 1.00 93.38 127 PRO A O 1
ATOM 947 N N . ASP A 1 128 ? 10.467 -10.849 -2.519 1.00 92.25 128 ASP A N 1
ATOM 948 C CA . ASP A 1 128 ? 11.912 -10.567 -2.371 1.00 92.25 128 ASP A CA 1
ATOM 949 C C . ASP A 1 128 ? 12.448 -9.577 -3.425 1.00 92.25 128 ASP A C 1
ATOM 951 O O . ASP A 1 128 ? 13.475 -8.929 -3.229 1.00 92.25 128 ASP A O 1
ATOM 955 N N . THR A 1 129 ? 11.773 -9.485 -4.570 1.00 89.06 129 THR A N 1
ATOM 956 C CA . THR A 1 129 ? 12.120 -8.603 -5.690 1.00 89.06 129 THR A CA 1
ATOM 957 C C . THR A 1 129 ? 10.910 -7.769 -6.081 1.00 89.06 129 THR A C 1
ATOM 959 O O . THR A 1 129 ? 9.805 -8.320 -6.064 1.00 89.06 129 THR A O 1
ATOM 962 N N . PRO A 1 130 ? 11.091 -6.505 -6.503 1.00 88.25 130 PRO A N 1
ATOM 963 C CA . PRO A 1 130 ? 9.976 -5.656 -6.892 1.00 88.25 130 PRO A CA 1
ATOM 964 C C . PRO A 1 130 ? 9.171 -6.321 -8.020 1.00 88.25 130 PRO A C 1
ATOM 966 O O . PRO A 1 130 ? 9.743 -6.676 -9.058 1.00 88.25 130 PRO A O 1
ATOM 969 N N . PRO A 1 131 ? 7.864 -6.553 -7.823 1.00 89.75 131 PRO A N 1
ATOM 970 C CA . PRO A 1 131 ? 7.010 -7.101 -8.863 1.00 89.75 131 PRO A CA 1
ATOM 971 C C . PRO A 1 131 ? 6.838 -6.091 -10.002 1.00 89.75 131 PRO A C 1
ATOM 973 O O . PRO A 1 131 ? 7.025 -4.888 -9.843 1.00 89.75 131 PRO A O 1
ATOM 976 N N . GLN A 1 132 ? 6.446 -6.569 -11.181 1.00 83.38 132 GLN A N 1
ATOM 977 C CA . GLN A 1 132 ? 6.140 -5.672 -12.291 1.00 83.38 132 GLN A CA 1
ATOM 978 C C . GLN A 1 132 ? 4.801 -4.964 -12.028 1.00 83.38 132 GLN A C 1
ATOM 980 O O . GLN A 1 132 ? 3.779 -5.616 -11.799 1.00 83.38 132 GLN A O 1
ATOM 985 N N . ALA A 1 133 ? 4.784 -3.633 -12.104 1.00 84.88 133 ALA A N 1
ATOM 986 C CA . ALA A 1 133 ? 3.551 -2.855 -12.008 1.00 84.88 133 ALA A CA 1
ATOM 987 C C . ALA A 1 133 ? 2.519 -3.305 -13.059 1.00 84.88 133 ALA A C 1
ATOM 989 O O . ALA A 1 133 ? 2.856 -3.642 -14.195 1.00 84.88 133 ALA A O 1
ATOM 990 N N . GLY A 1 134 ? 1.249 -3.330 -12.667 1.00 84.94 134 GLY A N 1
ATOM 991 C CA . GLY A 1 134 ? 0.139 -3.809 -13.485 1.00 84.94 134 GLY A CA 1
ATOM 992 C C . GLY A 1 134 ? 0.011 -5.333 -13.571 1.00 84.94 134 GLY A C 1
ATOM 993 O O . GLY A 1 134 ? -0.902 -5.808 -14.245 1.00 84.94 134 GLY A O 1
ATOM 994 N N . THR A 1 135 ? 0.880 -6.111 -12.913 1.00 91.69 135 THR A N 1
ATOM 995 C CA . THR A 1 135 ? 0.716 -7.573 -12.824 1.00 91.69 135 THR A CA 1
ATOM 996 C C . THR A 1 135 ? -0.219 -7.983 -11.688 1.00 91.69 135 THR A C 1
ATOM 998 O O . THR A 1 135 ? -0.374 -7.258 -10.708 1.00 91.69 135 THR A O 1
ATOM 1001 N N . ASP A 1 136 ? -0.858 -9.147 -11.841 1.00 95.31 136 ASP A N 1
ATOM 1002 C CA . ASP A 1 136 ? -1.787 -9.723 -10.863 1.00 95.31 136 ASP A CA 1
ATOM 1003 C C . ASP A 1 136 ? -1.074 -10.019 -9.533 1.00 95.31 136 ASP A C 1
ATOM 1005 O O . ASP A 1 136 ? -0.073 -10.740 -9.500 1.00 95.31 136 ASP A O 1
ATOM 1009 N N . CYS A 1 137 ? -1.605 -9.471 -8.442 1.00 95.50 137 CYS A N 1
ATOM 1010 C CA . CYS A 1 137 ? -1.097 -9.653 -7.084 1.00 95.50 137 CYS A CA 1
ATOM 1011 C C . CYS A 1 137 ? -2.019 -10.516 -6.205 1.00 95.50 137 CYS A C 1
ATOM 1013 O O . CYS A 1 137 ? -1.942 -10.479 -4.978 1.00 95.50 137 CYS A O 1
ATOM 1015 N N . THR A 1 138 ? -2.878 -11.343 -6.810 1.00 94.81 138 THR A N 1
ATOM 1016 C CA . THR A 1 138 ? -3.713 -12.317 -6.093 1.00 94.81 138 THR A CA 1
ATOM 1017 C C . THR A 1 138 ? -2.853 -13.221 -5.203 1.00 94.81 138 THR A C 1
ATOM 1019 O O . THR A 1 138 ? -1.914 -13.864 -5.674 1.00 94.81 138 THR A O 1
ATOM 1022 N N . GLY A 1 139 ? -3.205 -13.310 -3.916 1.00 90.44 139 GLY A N 1
ATOM 1023 C CA . GLY A 1 139 ? -2.458 -14.069 -2.906 1.00 90.44 139 GLY A CA 1
ATOM 1024 C C . GLY A 1 139 ? -1.454 -13.239 -2.103 1.00 90.44 139 GLY A C 1
ATOM 1025 O O . GLY A 1 139 ? -0.854 -13.774 -1.177 1.00 90.44 139 GLY A O 1
ATOM 1026 N N . TRP A 1 140 ? -1.313 -11.946 -2.411 1.00 91.62 140 TRP A N 1
ATOM 1027 C CA . TRP A 1 140 ? -0.542 -10.971 -1.634 1.00 91.62 140 TRP A CA 1
ATOM 1028 C C . TRP A 1 140 ? -1.468 -10.054 -0.825 1.00 91.62 140 TRP A C 1
ATOM 1030 O O . TRP A 1 140 ? -1.343 -8.832 -0.855 1.00 91.62 140 TRP A O 1
ATOM 1040 N N . ASP A 1 141 ? -2.414 -10.653 -0.092 1.00 83.62 141 ASP A N 1
ATOM 1041 C CA . ASP A 1 141 ? -3.506 -9.972 0.634 1.00 83.62 141 ASP A CA 1
ATOM 1042 C C . ASP A 1 141 ? -3.036 -8.949 1.690 1.00 83.62 141 ASP A C 1
ATOM 1044 O O . ASP A 1 141 ? -3.841 -8.169 2.207 1.00 83.62 141 ASP A O 1
ATOM 1048 N N . PHE A 1 142 ? -1.735 -8.938 1.997 1.00 83.62 142 PHE A N 1
ATOM 1049 C CA . PHE A 1 142 ? -1.106 -8.081 3.000 1.00 83.62 142 PHE A CA 1
ATOM 1050 C C . PHE A 1 142 ? 0.015 -7.182 2.459 1.00 83.62 142 PHE A C 1
ATOM 1052 O O . PHE A 1 142 ? 0.643 -6.468 3.234 1.00 83.62 142 PHE A O 1
ATOM 1059 N N . ALA A 1 143 ? 0.242 -7.147 1.143 1.00 86.69 143 ALA A N 1
ATOM 1060 C CA . ALA A 1 143 ? 1.241 -6.275 0.526 1.00 86.69 143 ALA A CA 1
ATOM 1061 C C . ALA A 1 143 ? 0.724 -4.832 0.354 1.00 86.69 143 ALA A C 1
ATOM 1063 O O . ALA A 1 143 ? 0.584 -4.325 -0.760 1.00 86.69 143 ALA A O 1
ATOM 1064 N N . TYR A 1 144 ? 0.385 -4.180 1.468 1.00 84.25 144 TYR A N 1
ATOM 1065 C CA . TYR A 1 144 ? -0.140 -2.809 1.471 1.00 84.25 144 TYR A CA 1
ATOM 1066 C C . TYR A 1 144 ? 0.941 -1.746 1.273 1.00 84.25 144 TYR A C 1
ATOM 1068 O O . TYR A 1 144 ? 0.608 -0.631 0.890 1.00 84.25 144 TYR A O 1
ATOM 1076 N N . TYR A 1 145 ? 2.202 -2.069 1.574 1.00 88.62 145 TYR A N 1
ATOM 1077 C CA . TYR A 1 145 ? 3.339 -1.172 1.389 1.00 88.62 145 TYR A CA 1
ATOM 1078 C C . TYR A 1 145 ? 4.645 -1.976 1.380 1.00 88.62 145 TYR A C 1
ATOM 1080 O O . TYR A 1 145 ? 5.046 -2.532 2.402 1.00 88.62 145 TYR A O 1
ATOM 1088 N N . CYS A 1 146 ? 5.283 -2.056 0.217 1.00 91.38 146 CYS A N 1
ATOM 1089 C CA . CYS A 1 146 ? 6.538 -2.757 -0.012 1.00 91.38 146 CYS A CA 1
ATOM 1090 C C . CYS A 1 146 ? 7.577 -1.786 -0.557 1.00 91.38 146 CYS A C 1
ATOM 1092 O O . CYS A 1 146 ? 7.439 -1.316 -1.683 1.00 91.38 146 CYS A O 1
ATOM 1094 N N . SER A 1 147 ? 8.616 -1.517 0.229 1.00 90.56 147 SER A N 1
ATOM 1095 C CA . SER A 1 147 ? 9.722 -0.643 -0.164 1.00 90.56 147 SER A CA 1
ATOM 1096 C C . SER A 1 147 ? 10.919 -1.467 -0.625 1.00 90.56 147 SER A C 1
ATOM 1098 O O . SER A 1 147 ? 11.425 -2.317 0.110 1.00 90.56 147 SER A O 1
ATOM 1100 N N . TYR A 1 148 ? 11.396 -1.184 -1.831 1.00 87.44 148 TYR A N 1
ATOM 1101 C CA . TYR A 1 148 ? 12.527 -1.855 -2.461 1.00 87.44 148 TYR A CA 1
ATOM 1102 C C . TYR A 1 148 ? 13.682 -0.883 -2.663 1.00 87.44 148 TYR A C 1
ATOM 1104 O O . TYR A 1 148 ? 13.492 0.183 -3.240 1.00 87.44 148 TYR A O 1
ATOM 1112 N N . GLU A 1 149 ? 14.892 -1.262 -2.252 1.00 86.88 149 GLU A N 1
ATOM 1113 C CA . GLU A 1 149 ? 16.100 -0.539 -2.655 1.00 86.88 149 GLU A CA 1
ATOM 1114 C C . GLU A 1 149 ? 16.349 -0.766 -4.152 1.00 86.88 149 GLU A C 1
ATOM 1116 O O . GLU A 1 149 ? 16.506 -1.900 -4.611 1.00 86.88 149 GLU A O 1
ATOM 1121 N N . VAL A 1 150 ? 16.385 0.319 -4.918 1.00 79.12 150 VAL A N 1
ATOM 1122 C CA . VAL A 1 150 ? 16.615 0.325 -6.364 1.00 79.12 150 VAL A CA 1
ATOM 1123 C C . VAL A 1 150 ? 17.708 1.337 -6.706 1.00 79.12 150 VAL A C 1
ATOM 1125 O O . VAL A 1 150 ? 17.870 2.366 -6.051 1.00 79.12 150 VAL A O 1
ATOM 1128 N N . ASP A 1 151 ? 18.494 1.053 -7.744 1.00 73.56 151 ASP A N 1
ATOM 1129 C CA . ASP A 1 151 ? 19.606 1.915 -8.162 1.00 73.56 151 ASP A CA 1
ATOM 1130 C C . ASP A 1 151 ? 19.091 3.122 -8.974 1.00 73.56 151 ASP A C 1
ATOM 1132 O O . ASP A 1 151 ? 19.191 3.165 -10.198 1.00 73.56 151 ASP A O 1
ATOM 1136 N N . CYS A 1 152 ? 18.464 4.087 -8.291 1.00 67.25 152 CYS A N 1
ATOM 1137 C CA . CYS A 1 152 ? 17.922 5.323 -8.881 1.00 67.25 152 CYS A CA 1
ATOM 1138 C C . CYS A 1 152 ? 18.430 6.609 -8.202 1.00 67.25 152 CYS A C 1
ATOM 1140 O O . CYS A 1 152 ? 17.760 7.638 -8.213 1.00 67.25 152 CYS A O 1
ATOM 1142 N N . GLY A 1 153 ? 19.646 6.592 -7.648 1.00 63.97 153 GLY A N 1
ATOM 1143 C CA . GLY A 1 153 ? 20.286 7.766 -7.042 1.00 63.97 153 GLY A CA 1
ATOM 1144 C C . GLY A 1 153 ? 20.390 7.700 -5.517 1.00 63.97 153 GLY A C 1
ATOM 1145 O O . GLY A 1 153 ? 20.353 6.628 -4.924 1.00 63.97 153 GLY A O 1
ATOM 1146 N N . GLU A 1 154 ? 20.585 8.856 -4.870 1.00 54.47 154 GLU A N 1
ATOM 1147 C CA . GLU A 1 154 ? 21.062 8.947 -3.474 1.00 54.47 154 GLU A CA 1
ATOM 1148 C C . GLU A 1 154 ? 20.065 8.428 -2.415 1.00 54.47 154 GLU A C 1
ATOM 1150 O O . GLU A 1 154 ? 20.464 8.200 -1.276 1.00 54.47 154 GLU A O 1
ATOM 1155 N N . LEU A 1 155 ? 18.793 8.210 -2.774 1.00 56.31 155 LEU A N 1
ATOM 1156 C CA . LEU A 1 155 ? 17.740 7.723 -1.868 1.00 56.31 155 LEU A CA 1
ATOM 1157 C C . LEU A 1 155 ? 16.854 6.626 -2.487 1.00 56.31 155 LEU A C 1
ATOM 1159 O O . LEU A 1 155 ? 15.729 6.454 -2.036 1.00 56.31 155 LEU A O 1
ATOM 1163 N N . GLY A 1 156 ? 17.328 5.924 -3.522 1.00 64.56 156 GLY A N 1
ATOM 1164 C CA . GLY A 1 156 ? 16.500 5.114 -4.420 1.00 64.56 156 GLY A CA 1
ATOM 1165 C C . GLY A 1 156 ? 15.638 4.029 -3.765 1.00 64.56 156 GLY A C 1
ATOM 1166 O O . GLY A 1 156 ? 16.047 2.875 -3.664 1.00 64.56 156 GLY A O 1
ATOM 1167 N N . LEU A 1 157 ? 14.426 4.397 -3.358 1.00 83.06 157 LEU A N 1
ATOM 1168 C CA . LEU A 1 157 ? 13.397 3.497 -2.858 1.00 83.06 157 LEU A CA 1
ATOM 1169 C C . LEU A 1 157 ? 12.247 3.457 -3.863 1.00 83.06 157 LEU A C 1
ATOM 1171 O O . LEU A 1 157 ? 11.782 4.495 -4.336 1.00 83.06 157 LEU A O 1
ATOM 1175 N N . LEU A 1 158 ? 11.802 2.248 -4.182 1.00 83.19 158 LEU A N 1
ATOM 1176 C CA . LEU A 1 158 ? 10.608 1.975 -4.964 1.00 83.19 158 LEU A CA 1
ATOM 1177 C C . LEU A 1 158 ? 9.544 1.439 -4.014 1.00 83.19 158 LEU A C 1
ATOM 1179 O O . LEU A 1 158 ? 9.686 0.334 -3.495 1.00 83.19 158 LEU A O 1
ATOM 1183 N N . ASP A 1 159 ? 8.483 2.211 -3.820 1.00 89.25 159 ASP A N 1
ATOM 1184 C CA . ASP A 1 159 ? 7.342 1.793 -3.019 1.00 89.25 159 ASP A CA 1
ATOM 1185 C C . ASP A 1 159 ? 6.272 1.174 -3.915 1.00 89.25 159 ASP A C 1
ATOM 1187 O O . ASP A 1 159 ? 5.880 1.745 -4.934 1.00 89.25 159 ASP A O 1
ATOM 1191 N N . MET A 1 160 ? 5.791 -0.007 -3.542 1.00 91.44 160 MET A N 1
ATOM 1192 C CA . MET A 1 160 ? 4.743 -0.723 -4.261 1.00 91.44 160 MET A CA 1
ATOM 1193 C C . MET A 1 160 ? 3.679 -1.260 -3.313 1.00 91.44 160 MET A C 1
ATOM 1195 O O . MET A 1 160 ? 3.981 -1.667 -2.194 1.00 91.44 160 MET A O 1
ATOM 1199 N N . HIS A 1 161 ? 2.441 -1.344 -3.790 1.00 93.81 161 HIS A N 1
ATOM 1200 C CA . HIS A 1 161 ? 1.366 -2.045 -3.094 1.00 93.81 161 HIS A CA 1
ATOM 1201 C C . HIS A 1 161 ? 0.488 -2.838 -4.059 1.00 93.81 161 HIS A C 1
ATOM 1203 O O . HIS A 1 161 ? 0.501 -2.621 -5.270 1.00 93.81 161 HIS A O 1
ATOM 1209 N N . CYS A 1 162 ? -0.281 -3.775 -3.517 1.00 94.81 162 CYS A N 1
ATOM 1210 C CA . CYS A 1 162 ? -1.304 -4.504 -4.256 1.00 94.81 162 CYS A CA 1
ATOM 1211 C C . CYS A 1 162 ? -2.645 -3.746 -4.184 1.00 94.81 162 CYS A C 1
ATOM 1213 O O . CYS A 1 162 ? -3.244 -3.617 -3.115 1.00 94.81 162 CYS A O 1
ATOM 1215 N N . ASP A 1 163 ? -3.124 -3.217 -5.314 1.00 93.19 163 ASP A N 1
ATOM 1216 C CA . ASP A 1 163 ? -4.382 -2.473 -5.411 1.00 93.19 163 ASP A CA 1
ATOM 1217 C C . ASP A 1 163 ? -5.586 -3.421 -5.535 1.00 93.19 163 ASP A C 1
ATOM 1219 O O . ASP A 1 163 ? -5.980 -3.861 -6.623 1.00 93.19 163 ASP A O 1
ATOM 1223 N N . PHE A 1 164 ? -6.219 -3.682 -4.390 1.00 90.88 164 PHE A N 1
ATOM 1224 C CA . PHE A 1 164 ? -7.437 -4.488 -4.274 1.00 90.88 164 PHE A CA 1
ATOM 1225 C C . PHE A 1 164 ? -8.718 -3.789 -4.758 1.00 90.88 164 PHE A C 1
ATOM 1227 O O . PHE A 1 164 ? -9.801 -4.370 -4.663 1.00 90.88 164 PHE A O 1
ATOM 1234 N N . SER A 1 165 ? -8.640 -2.562 -5.288 1.00 90.81 165 SER A N 1
ATOM 1235 C CA . SER A 1 165 ? -9.785 -1.902 -5.930 1.00 90.81 165 SER A CA 1
ATOM 1236 C C . SER A 1 165 ? -10.083 -2.451 -7.334 1.00 90.81 165 SER A C 1
ATOM 1238 O O . SER A 1 165 ? -11.165 -2.212 -7.881 1.00 90.81 165 SER A O 1
ATOM 1240 N N . THR A 1 166 ? -9.152 -3.224 -7.904 1.00 90.94 166 THR A N 1
ATOM 1241 C CA . THR A 1 166 ? -9.255 -3.848 -9.229 1.00 90.94 166 THR A CA 1
ATOM 1242 C C . THR A 1 166 ? -9.572 -5.351 -9.147 1.00 90.94 166 THR A C 1
ATOM 1244 O O . THR A 1 166 ? -9.549 -5.968 -8.083 1.00 90.94 166 THR A O 1
ATOM 1247 N N . THR A 1 167 ? -9.981 -5.967 -10.265 1.00 94.62 167 THR A N 1
ATOM 1248 C CA . THR A 1 167 ? -10.239 -7.420 -10.342 1.00 94.62 167 THR A CA 1
ATOM 1249 C C . THR A 1 167 ? -9.684 -7.989 -11.658 1.00 94.62 167 THR A C 1
ATOM 1251 O O . THR A 1 167 ? -10.284 -7.739 -12.709 1.00 94.62 167 THR A O 1
ATOM 1254 N N . PRO A 1 168 ? -8.586 -8.771 -11.629 1.00 94.62 168 PRO A N 1
ATOM 1255 C CA . PRO A 1 168 ? -7.806 -9.148 -10.439 1.00 94.62 168 PRO A CA 1
ATOM 1256 C C . PRO A 1 168 ? -7.123 -7.933 -9.782 1.00 94.62 168 PRO A C 1
ATOM 1258 O O . PRO A 1 168 ? -7.015 -6.904 -10.448 1.00 94.62 168 PRO A O 1
ATOM 1261 N N . PRO A 1 169 ? -6.710 -8.028 -8.505 1.00 95.44 169 PRO A N 1
ATOM 1262 C CA . PRO A 1 169 ? -5.915 -6.983 -7.872 1.00 95.44 169 PRO A CA 1
ATOM 1263 C C . PRO A 1 169 ? -4.564 -6.853 -8.586 1.00 95.44 169 PRO A C 1
ATOM 1265 O O . PRO A 1 169 ? -4.000 -7.859 -9.026 1.00 95.44 169 PRO A O 1
ATOM 1268 N N . LEU A 1 170 ? -4.048 -5.630 -8.718 1.00 94.44 170 LEU A N 1
ATOM 1269 C CA . LEU A 1 170 ? -2.832 -5.348 -9.490 1.00 94.44 170 LEU A CA 1
ATOM 1270 C C . LEU A 1 170 ? -1.755 -4.671 -8.640 1.00 94.44 170 LEU A C 1
ATOM 1272 O O . LEU A 1 170 ? -2.060 -3.798 -7.834 1.00 94.44 170 LEU A O 1
ATOM 1276 N N . TRP A 1 171 ? -0.489 -5.025 -8.860 1.00 93.81 171 TRP A N 1
ATOM 1277 C CA . TRP A 1 171 ? 0.643 -4.291 -8.294 1.00 93.81 171 TRP A CA 1
ATOM 1278 C C . TRP A 1 171 ? 0.689 -2.867 -8.842 1.00 93.81 171 TRP A C 1
ATOM 1280 O O . TRP A 1 171 ? 0.651 -2.658 -10.055 1.00 93.81 171 TRP A O 1
ATOM 1290 N N . VAL A 1 172 ? 0.827 -1.886 -7.966 1.00 90.44 172 VAL A N 1
ATOM 1291 C CA . VAL A 1 172 ? 0.941 -0.472 -8.315 1.00 90.44 172 VAL A CA 1
ATOM 1292 C C . VAL A 1 172 ? 2.122 0.147 -7.579 1.00 90.44 172 VAL A C 1
ATOM 1294 O O . VAL A 1 172 ? 2.539 -0.341 -6.532 1.00 90.44 172 VAL A O 1
ATOM 1297 N N . VAL A 1 173 ? 2.680 1.206 -8.157 1.00 87.44 173 VAL A N 1
ATOM 1298 C CA . VAL A 1 173 ? 3.768 1.985 -7.558 1.00 87.44 173 VAL A CA 1
ATOM 1299 C C . VAL A 1 173 ? 3.149 3.121 -6.752 1.00 87.44 173 VAL A C 1
ATOM 1301 O O . VAL A 1 173 ? 2.368 3.902 -7.303 1.00 87.44 173 VAL A O 1
ATOM 1304 N N . ASP A 1 174 ? 3.493 3.218 -5.471 1.00 86.31 174 ASP A N 1
ATOM 1305 C CA . ASP A 1 174 ? 3.097 4.341 -4.627 1.00 86.31 174 ASP A CA 1
ATOM 1306 C C . ASP A 1 174 ? 4.037 5.529 -4.813 1.00 86.31 174 ASP A C 1
ATOM 1308 O O . ASP A 1 174 ? 5.228 5.383 -5.074 1.00 86.31 174 ASP A O 1
ATOM 1312 N N . GLY A 1 175 ? 3.467 6.730 -4.712 1.00 61.81 175 GLY A N 1
ATOM 1313 C CA . GLY A 1 175 ? 4.113 7.998 -5.037 1.00 61.81 175 GLY A CA 1
ATOM 1314 C C . GLY A 1 175 ? 5.547 8.151 -4.518 1.00 61.81 175 GLY A C 1
ATOM 1315 O O . GLY A 1 175 ? 5.766 8.480 -3.360 1.00 61.81 175 GLY A O 1
ATOM 1316 N N . GLY A 1 176 ? 6.496 8.056 -5.446 1.00 53.53 176 GLY A N 1
ATOM 1317 C CA . GLY A 1 176 ? 7.896 8.435 -5.290 1.00 53.53 176 GLY A CA 1
ATOM 1318 C C . GLY A 1 176 ? 8.472 8.774 -6.662 1.00 53.53 176 GLY A C 1
ATOM 1319 O O . GLY A 1 176 ? 9.193 7.987 -7.264 1.00 53.53 176 GLY A O 1
ATOM 1320 N N . SER A 1 177 ? 8.119 9.947 -7.194 1.00 51.66 177 SER A N 1
ATOM 1321 C CA . SER A 1 177 ? 8.563 10.445 -8.509 1.00 51.66 177 SER A CA 1
ATOM 1322 C C . SER A 1 177 ? 10.077 10.639 -8.642 1.00 51.66 177 SER A C 1
ATOM 1324 O O . SER A 1 177 ? 10.552 10.977 -9.722 1.00 51.66 177 SER A O 1
ATOM 1326 N N . ASP A 1 178 ? 10.836 10.446 -7.567 1.00 57.91 178 ASP A N 1
ATOM 1327 C CA . ASP A 1 178 ? 12.281 10.663 -7.561 1.00 57.91 178 ASP A CA 1
ATOM 1328 C C . ASP A 1 178 ? 13.043 9.512 -8.242 1.00 57.91 178 ASP A C 1
ATOM 1330 O O . ASP A 1 178 ? 14.184 9.698 -8.656 1.00 57.91 178 ASP A O 1
ATOM 1334 N N . CYS A 1 179 ? 12.379 8.367 -8.448 1.00 57.44 179 CYS A N 1
ATOM 1335 C CA . CYS A 1 179 ? 12.875 7.236 -9.235 1.00 57.44 179 CYS A CA 1
ATOM 1336 C C . CYS A 1 179 ? 12.128 7.056 -10.559 1.00 57.44 179 CYS A C 1
ATOM 1338 O O . CYS A 1 179 ? 12.075 5.951 -11.088 1.00 57.44 179 CYS A O 1
ATOM 1340 N N . VAL A 1 180 ? 11.563 8.134 -11.113 1.00 57.44 180 VAL A N 1
ATOM 1341 C CA . VAL A 1 180 ? 11.190 8.184 -12.530 1.00 57.44 180 VAL A CA 1
ATOM 1342 C C . VAL A 1 180 ? 12.352 8.856 -13.248 1.00 57.44 180 VAL A C 1
ATOM 1344 O O . VAL A 1 180 ? 12.455 10.086 -13.203 1.00 57.44 180 VAL A O 1
ATOM 1347 N N . PRO A 1 181 ? 13.270 8.110 -13.887 1.00 58.91 181 PRO A N 1
ATOM 1348 C CA . PRO A 1 181 ? 14.259 8.739 -14.737 1.00 58.91 181 PRO A CA 1
ATOM 1349 C C . PRO A 1 181 ? 13.522 9.565 -15.778 1.00 58.91 181 PRO A C 1
ATOM 1351 O O . PRO A 1 181 ? 12.688 9.055 -16.520 1.00 58.91 181 PRO A O 1
ATOM 1354 N N . THR A 1 182 ? 13.846 10.854 -15.850 1.00 65.31 182 THR A N 1
ATOM 1355 C CA . THR A 1 182 ? 13.390 11.719 -16.946 1.00 65.31 182 THR A CA 1
ATOM 1356 C C . THR A 1 182 ? 13.833 11.170 -18.308 1.00 65.31 182 THR A C 1
ATOM 1358 O O . THR A 1 182 ? 13.314 11.577 -19.341 1.00 65.31 182 THR A O 1
ATOM 1361 N N . ASP A 1 183 ? 14.814 10.266 -18.293 1.00 78.69 183 ASP A N 1
ATOM 1362 C CA . ASP A 1 183 ? 15.393 9.592 -19.436 1.00 78.69 183 ASP A CA 1
ATOM 1363 C C . ASP A 1 183 ? 15.275 8.071 -19.257 1.00 78.69 183 ASP A C 1
ATOM 1365 O O . ASP A 1 183 ? 15.996 7.473 -18.453 1.00 78.69 183 ASP A O 1
ATOM 1369 N N . CYS A 1 184 ? 14.374 7.443 -20.021 1.00 82.81 184 CYS A N 1
ATOM 1370 C CA . CYS A 1 184 ? 14.197 5.991 -20.025 1.00 82.81 184 CYS A CA 1
ATOM 1371 C C . CYS A 1 184 ? 15.515 5.261 -20.322 1.00 82.81 184 CYS A C 1
ATOM 1373 O O . CYS A 1 184 ? 15.752 4.200 -19.757 1.00 82.81 184 CYS A O 1
ATOM 1375 N N . SER A 1 185 ? 16.418 5.844 -21.121 1.00 82.62 185 SER A N 1
ATOM 1376 C CA . SER A 1 185 ? 17.679 5.195 -21.501 1.00 82.62 185 SER A CA 1
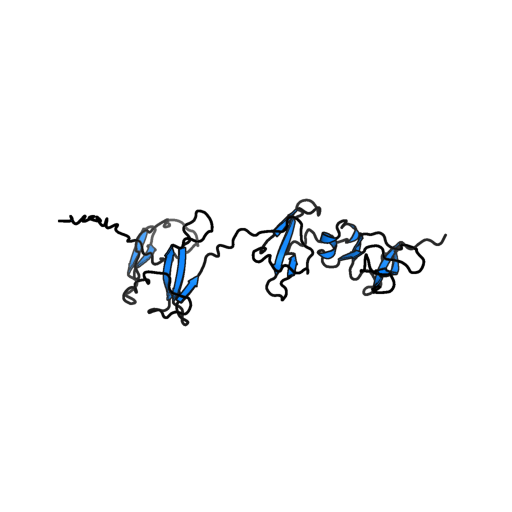ATOM 1377 C C . SER A 1 185 ? 18.653 4.996 -20.331 1.00 82.62 185 SER A C 1
ATOM 1379 O O . SER A 1 185 ? 19.569 4.177 -20.421 1.00 82.62 185 SER A O 1
ATOM 1381 N N . ALA A 1 186 ? 18.446 5.701 -19.212 1.00 80.81 186 ALA A N 1
ATOM 1382 C CA . ALA A 1 186 ? 19.207 5.501 -17.982 1.00 80.81 186 ALA A CA 1
ATOM 1383 C C . ALA A 1 186 ? 18.761 4.251 -17.197 1.00 80.81 186 ALA A C 1
ATOM 1385 O O . ALA A 1 186 ? 19.498 3.777 -16.330 1.00 80.81 186 ALA A O 1
ATOM 1386 N N . VAL A 1 187 ? 17.578 3.702 -17.493 1.00 80.38 187 VAL A N 1
ATOM 1387 C CA . VAL A 1 187 ? 17.063 2.493 -16.846 1.00 80.38 187 VAL A CA 1
ATOM 1388 C C . VAL A 1 187 ? 17.645 1.258 -17.526 1.00 80.38 187 VAL A C 1
ATOM 1390 O O . VAL A 1 187 ? 17.376 0.977 -18.692 1.00 80.38 187 VAL A O 1
ATOM 1393 N N . THR A 1 188 ? 18.420 0.484 -16.770 1.00 82.44 188 THR A N 1
ATOM 1394 C CA . THR A 1 188 ? 19.062 -0.754 -17.251 1.00 82.44 188 THR A CA 1
ATOM 1395 C C . THR A 1 188 ? 18.367 -2.033 -16.783 1.00 82.44 188 THR A C 1
ATOM 1397 O O . THR A 1 188 ? 18.807 -3.125 -17.135 1.00 82.44 188 THR A O 1
ATOM 1400 N N . ASP A 1 189 ? 17.278 -1.907 -16.022 1.00 83.38 189 ASP A N 1
ATOM 1401 C CA . ASP A 1 189 ? 16.477 -3.023 -15.520 1.00 83.38 189 ASP A CA 1
ATOM 1402 C C . ASP A 1 189 ? 15.070 -3.033 -16.140 1.00 83.38 189 ASP A C 1
ATOM 1404 O O . ASP A 1 189 ? 14.366 -2.020 -16.163 1.00 83.38 189 ASP A O 1
ATOM 1408 N N . ALA A 1 190 ? 14.645 -4.201 -16.624 1.00 79.38 190 ALA A N 1
ATOM 1409 C CA . ALA A 1 190 ? 13.361 -4.373 -17.297 1.00 79.38 190 ALA A CA 1
ATOM 1410 C C . ALA A 1 190 ? 12.153 -4.154 -16.377 1.00 79.38 190 ALA A C 1
ATOM 1412 O O . ALA A 1 190 ? 11.123 -3.643 -16.825 1.00 79.38 190 ALA A O 1
ATOM 1413 N N . GLY A 1 191 ? 12.261 -4.538 -15.102 1.00 76.81 191 GLY A N 1
ATOM 1414 C CA . GLY A 1 191 ? 11.210 -4.338 -14.110 1.00 76.81 191 GLY A CA 1
ATOM 1415 C C . GLY A 1 191 ? 11.011 -2.852 -13.851 1.00 76.81 191 GLY A C 1
ATOM 1416 O O . GLY A 1 191 ? 9.919 -2.330 -14.078 1.00 76.81 191 GLY A O 1
ATOM 1417 N N . VAL A 1 192 ? 12.099 -2.159 -13.503 1.00 75.25 192 VAL A N 1
ATOM 1418 C CA . VAL A 1 192 ? 12.097 -0.708 -13.261 1.00 75.25 192 VAL A CA 1
ATOM 1419 C C . VAL A 1 192 ? 11.546 0.039 -14.472 1.00 75.25 192 VAL A C 1
ATOM 1421 O O . VAL A 1 192 ? 10.672 0.893 -14.324 1.00 75.25 192 VAL A O 1
ATOM 1424 N N . CYS A 1 193 ? 11.971 -0.329 -15.680 1.00 82.62 193 CYS A N 1
ATOM 1425 C CA . CYS A 1 193 ? 11.533 0.334 -16.901 1.00 82.62 193 CYS A CA 1
ATOM 1426 C C . CYS A 1 193 ? 10.019 0.261 -17.109 1.00 82.62 193 CYS A C 1
ATOM 1428 O O . CYS A 1 193 ? 9.378 1.278 -17.351 1.00 82.62 193 CYS A O 1
ATOM 1430 N N . ASN A 1 194 ? 9.436 -0.930 -16.964 1.00 79.31 194 ASN A N 1
ATOM 1431 C CA . ASN A 1 194 ? 7.998 -1.123 -17.152 1.00 79.31 194 ASN A CA 1
ATOM 1432 C C . ASN A 1 194 ? 7.159 -0.526 -16.011 1.00 79.31 194 ASN A C 1
ATOM 1434 O O . ASN A 1 194 ? 5.954 -0.344 -16.168 1.00 79.31 194 ASN A O 1
ATOM 1438 N N . THR A 1 195 ? 7.779 -0.235 -14.866 1.00 69.69 195 THR A N 1
ATOM 1439 C CA . THR A 1 195 ? 7.143 0.509 -13.767 1.00 69.69 195 THR A CA 1
ATOM 1440 C C . THR A 1 195 ? 7.330 2.024 -13.877 1.00 69.69 195 THR A C 1
ATOM 1442 O O . THR A 1 195 ? 6.599 2.783 -13.242 1.00 69.69 195 THR A O 1
ATOM 1445 N N . THR A 1 196 ?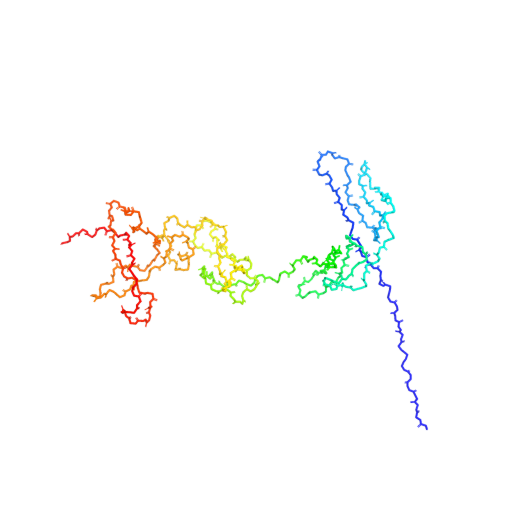 8.271 2.479 -14.710 1.00 74.25 196 THR A N 1
ATOM 1446 C CA . THR A 1 196 ? 8.544 3.898 -14.942 1.00 74.25 196 THR A CA 1
ATOM 1447 C C . THR A 1 196 ? 7.467 4.449 -15.871 1.00 74.25 196 THR A C 1
ATOM 1449 O O . THR A 1 196 ? 7.437 4.141 -17.061 1.00 74.25 196 THR A O 1
ATOM 1452 N N . GLY A 1 197 ? 6.551 5.258 -15.335 1.00 73.44 197 GLY A N 1
ATOM 1453 C CA . GLY A 1 197 ? 5.477 5.862 -16.125 1.00 73.44 197 GLY A CA 1
ATOM 1454 C C . GLY A 1 197 ? 6.025 6.609 -17.346 1.00 73.44 197 GLY A C 1
ATOM 1455 O O . GLY A 1 197 ? 6.775 7.568 -17.197 1.00 73.44 197 GLY A O 1
ATOM 1456 N N . GLY A 1 198 ? 5.636 6.173 -18.548 1.00 76.88 198 GLY A N 1
ATOM 1457 C CA . GLY A 1 198 ? 6.133 6.737 -19.807 1.00 76.88 198 GLY A CA 1
ATOM 1458 C C . GLY A 1 198 ? 7.312 5.989 -20.433 1.00 76.88 198 GLY A C 1
ATOM 1459 O O . GLY A 1 198 ? 7.713 6.383 -21.523 1.00 76.88 198 GLY A O 1
ATOM 1460 N N . CYS A 1 199 ? 7.806 4.906 -19.822 1.00 84.56 199 CYS A N 1
ATOM 1461 C CA . CYS A 1 199 ? 8.813 4.012 -20.394 1.00 84.56 199 CYS A CA 1
ATOM 1462 C C . CYS A 1 199 ? 8.290 2.572 -20.594 1.00 84.56 199 CYS A C 1
ATOM 1464 O O . CYS A 1 199 ? 7.300 2.157 -19.994 1.00 84.56 199 CYS A O 1
ATOM 1466 N N . GLN A 1 200 ? 8.953 1.811 -21.464 1.00 84.62 200 GLN A N 1
ATOM 1467 C CA . GLN A 1 200 ? 8.699 0.405 -21.776 1.00 84.62 200 GLN A CA 1
ATOM 1468 C C . GLN A 1 200 ? 10.017 -0.317 -22.072 1.00 84.62 200 GLN A C 1
ATOM 1470 O O . GLN A 1 200 ? 10.902 0.227 -22.739 1.00 84.62 200 GLN A O 1
ATOM 1475 N N . TRP A 1 201 ? 10.159 -1.547 -21.578 1.00 85.81 201 TRP A N 1
ATOM 1476 C CA . TRP A 1 201 ? 11.335 -2.362 -21.882 1.00 85.81 201 TRP A CA 1
ATOM 1477 C C . TRP A 1 201 ? 11.160 -3.039 -23.237 1.00 85.81 201 TRP A C 1
ATOM 1479 O O . TRP A 1 201 ? 10.221 -3.815 -23.431 1.00 85.81 201 TRP A O 1
ATOM 1489 N N . LEU A 1 202 ? 12.078 -2.781 -24.164 1.00 82.75 202 LEU A N 1
ATOM 1490 C CA . LEU A 1 202 ? 12.092 -3.416 -25.473 1.00 82.75 202 LEU A CA 1
ATOM 1491 C C . LEU A 1 202 ? 13.230 -4.432 -25.534 1.00 82.75 202 LEU A C 1
ATOM 1493 O O . LEU A 1 202 ? 14.389 -4.119 -25.266 1.00 82.75 202 LEU A O 1
ATOM 1497 N N . VAL A 1 203 ? 12.886 -5.657 -25.927 1.00 80.38 203 VAL A N 1
ATOM 1498 C CA . VAL A 1 203 ? 13.851 -6.698 -26.283 1.00 80.38 203 VAL A CA 1
ATOM 1499 C C . VAL A 1 203 ? 13.970 -6.765 -27.806 1.00 80.38 203 VAL A C 1
ATOM 1501 O O . VAL A 1 203 ? 12.969 -6.575 -28.503 1.00 80.38 203 VAL A O 1
ATOM 1504 N N . PRO A 1 204 ? 15.161 -7.040 -28.358 1.00 73.25 204 PRO A N 1
ATOM 1505 C CA . PRO A 1 204 ? 15.319 -7.150 -29.794 1.00 73.25 204 PRO A CA 1
ATOM 1506 C C . PRO A 1 204 ? 14.471 -8.291 -30.370 1.00 73.25 204 PRO A C 1
ATOM 1508 O O . PRO A 1 204 ? 14.642 -9.455 -30.006 1.00 73.25 204 PRO A O 1
ATOM 1511 N N . GLY A 1 205 ? 13.558 -7.949 -31.281 1.00 64.81 205 GLY A N 1
ATOM 1512 C CA . GLY A 1 205 ? 12.718 -8.908 -31.999 1.00 64.81 205 GLY A CA 1
ATOM 1513 C C . GLY A 1 205 ? 13.412 -9.538 -33.214 1.00 64.81 205 GLY A C 1
ATOM 1514 O O . GLY A 1 205 ? 14.510 -9.148 -33.620 1.00 64.81 205 GLY A O 1
ATOM 1515 N N . CYS A 1 206 ? 12.746 -10.514 -33.842 1.00 56.91 206 CYS A N 1
ATOM 1516 C CA . CYS A 1 206 ? 13.170 -11.020 -35.147 1.00 56.91 206 CYS A CA 1
ATOM 1517 C C . CYS A 1 206 ? 12.808 -10.004 -36.247 1.00 56.91 206 CYS A C 1
ATOM 1519 O O . CYS A 1 206 ? 11.648 -9.926 -36.656 1.00 56.91 206 CYS A O 1
ATOM 1521 N N . ALA A 1 207 ? 13.774 -9.296 -36.830 1.00 56.09 207 ALA A N 1
ATOM 1522 C CA . ALA A 1 207 ? 13.511 -8.672 -38.123 1.00 56.09 207 ALA A CA 1
ATOM 1523 C C . ALA A 1 207 ? 13.374 -9.750 -39.211 1.00 56.09 207 ALA A C 1
ATOM 1525 O O . ALA A 1 207 ? 14.089 -10.758 -39.214 1.00 56.09 207 ALA A O 1
ATOM 1526 N N . ASN A 1 208 ? 12.472 -9.525 -40.171 1.00 55.03 208 ASN A N 1
ATOM 1527 C CA . ASN A 1 208 ? 12.194 -10.443 -41.285 1.00 55.03 208 ASN A CA 1
ATOM 1528 C C . ASN A 1 208 ? 13.422 -10.748 -42.177 1.00 55.03 208 ASN A C 1
ATOM 1530 O O . ASN A 1 208 ? 13.375 -11.657 -43.007 1.00 55.03 208 ASN A O 1
ATOM 1534 N N . ASP A 1 209 ? 14.517 -10.007 -42.020 1.00 63.94 209 ASP A N 1
ATOM 1535 C CA . ASP A 1 209 ? 15.772 -10.112 -42.766 1.00 63.94 209 ASP A CA 1
ATOM 1536 C C . ASP A 1 209 ? 16.989 -10.480 -41.891 1.00 63.94 209 ASP A C 1
ATOM 1538 O O . ASP A 1 209 ? 18.118 -10.530 -42.388 1.00 63.94 209 ASP A O 1
ATOM 1542 N N . GLY A 1 210 ? 16.775 -10.798 -40.610 1.00 59.72 210 GLY A N 1
ATOM 1543 C CA . GLY A 1 210 ? 17.834 -11.186 -39.678 1.00 59.72 210 GLY A CA 1
ATOM 1544 C C . GLY A 1 210 ? 18.706 -10.030 -39.180 1.00 59.72 210 GLY A C 1
ATOM 1545 O O . GLY A 1 210 ? 19.735 -10.293 -38.553 1.00 59.72 210 GLY A O 1
ATOM 1546 N N . GLN A 1 211 ? 18.334 -8.772 -39.437 1.00 59.19 211 GLN A N 1
ATOM 1547 C CA . GLN A 1 211 ? 18.977 -7.628 -38.795 1.00 59.19 211 GLN A CA 1
ATOM 1548 C C . GLN A 1 211 ? 18.288 -7.301 -37.474 1.00 59.19 211 GLN A C 1
ATOM 1550 O O . GLN A 1 211 ? 17.177 -6.800 -37.445 1.00 59.19 211 GLN A O 1
ATOM 1555 N N . ILE A 1 212 ? 18.968 -7.558 -36.363 1.00 57.97 212 ILE A N 1
ATOM 1556 C CA . ILE A 1 212 ? 18.544 -7.030 -35.067 1.00 57.97 212 ILE A CA 1
ATOM 1557 C C . ILE A 1 212 ? 18.756 -5.509 -35.106 1.00 57.97 212 ILE A C 1
ATOM 1559 O O . ILE A 1 212 ? 19.890 -5.064 -35.297 1.00 57.97 212 ILE A O 1
ATOM 1563 N N . SER A 1 213 ? 17.681 -4.730 -35.005 1.00 65.31 213 SER A N 1
ATOM 1564 C CA . SER A 1 213 ? 17.701 -3.267 -35.141 1.00 65.31 213 SER A CA 1
ATOM 1565 C C . SER A 1 213 ? 17.914 -2.548 -33.813 1.00 65.31 213 SER A C 1
ATOM 1567 O O . SER A 1 213 ? 18.729 -1.633 -33.763 1.00 65.31 213 SER A O 1
ATOM 1569 N N . ILE A 1 214 ? 17.287 -3.019 -32.732 1.00 71.44 214 ILE A N 1
ATOM 1570 C CA . ILE A 1 214 ? 17.355 -2.368 -31.419 1.00 71.44 214 ILE A CA 1
ATOM 1571 C C . ILE A 1 214 ? 18.282 -3.099 -30.446 1.00 71.44 214 ILE A C 1
ATOM 1573 O O . ILE A 1 214 ? 18.442 -4.321 -30.491 1.00 71.44 214 ILE A O 1
ATOM 1577 N N . THR A 1 215 ? 18.901 -2.334 -29.549 1.00 81.25 215 THR A N 1
ATOM 1578 C CA . THR A 1 215 ? 19.568 -2.901 -28.371 1.00 81.25 215 THR A CA 1
ATOM 1579 C C . THR A 1 215 ? 18.506 -3.148 -27.308 1.00 81.25 215 THR A C 1
ATOM 1581 O O . THR A 1 215 ? 17.566 -2.373 -27.189 1.00 81.25 215 THR A O 1
ATOM 1584 N N . GLU A 1 216 ? 18.625 -4.237 -26.554 1.00 84.88 216 GLU A N 1
ATOM 1585 C CA . GLU A 1 216 ? 17.748 -4.450 -25.405 1.00 84.88 216 GLU A CA 1
ATOM 1586 C C . GLU A 1 216 ? 17.887 -3.288 -24.415 1.00 84.88 216 GLU A C 1
ATOM 1588 O O . GLU A 1 216 ? 19.009 -2.934 -24.044 1.00 84.88 216 GLU A O 1
ATOM 1593 N N . GLY A 1 217 ? 16.769 -2.688 -24.010 1.00 87.06 217 GLY A N 1
ATOM 1594 C CA . GLY A 1 217 ? 16.805 -1.528 -23.130 1.00 87.06 217 GLY A CA 1
ATOM 1595 C C . GLY A 1 217 ? 15.445 -0.908 -22.850 1.00 87.06 217 GLY A C 1
ATOM 1596 O O . GLY A 1 217 ? 14.402 -1.393 -23.290 1.00 87.06 217 GLY A O 1
ATOM 1597 N N . CYS A 1 218 ? 15.475 0.185 -22.096 1.00 86.25 218 CYS A N 1
ATOM 1598 C CA . CYS A 1 218 ? 14.297 0.936 -21.707 1.00 86.25 218 CYS A CA 1
ATOM 1599 C C . CYS A 1 218 ? 14.089 2.160 -22.604 1.00 86.25 218 CYS A C 1
ATOM 1601 O O . CYS A 1 218 ? 14.988 2.985 -22.765 1.00 86.25 218 CYS A O 1
ATOM 1603 N N . TYR A 1 219 ? 12.889 2.283 -23.167 1.00 86.12 219 TYR A N 1
ATOM 1604 C CA . TYR A 1 219 ? 12.535 3.296 -24.161 1.00 86.12 219 TYR A CA 1
ATOM 1605 C C . TYR A 1 219 ? 11.251 4.024 -23.769 1.00 86.12 219 TYR A C 1
ATOM 1607 O O . TYR A 1 219 ? 10.418 3.428 -23.090 1.00 86.12 219 TYR A O 1
ATOM 1615 N N . PRO A 1 220 ? 11.024 5.273 -24.202 1.00 82.69 220 PRO A N 1
ATOM 1616 C CA . PRO A 1 220 ? 9.740 5.934 -24.000 1.00 82.69 220 PRO A CA 1
ATOM 1617 C C . PRO A 1 220 ? 8.569 5.190 -24.677 1.00 82.69 220 PRO A C 1
ATOM 1619 O O . PRO A 1 220 ? 8.722 4.580 -25.737 1.00 82.69 220 PRO A O 1
ATOM 1622 N N . VAL A 1 221 ? 7.373 5.240 -24.081 1.00 76.75 221 VAL A N 1
ATOM 1623 C CA . VAL A 1 221 ? 6.149 4.620 -24.641 1.00 76.75 221 VAL A CA 1
ATOM 1624 C C . VAL A 1 221 ? 5.683 5.342 -25.913 1.00 76.75 221 VAL A C 1
ATOM 1626 O O . VAL A 1 221 ? 5.208 4.698 -26.846 1.00 76.75 221 VAL A O 1
ATOM 1629 N N . ASP A 1 222 ? 5.879 6.663 -25.976 1.00 70.31 222 ASP A N 1
ATOM 1630 C CA . ASP A 1 222 ? 5.398 7.549 -27.049 1.00 70.31 222 ASP A CA 1
ATOM 1631 C C . ASP A 1 222 ? 6.549 8.251 -27.799 1.00 70.31 222 ASP A C 1
ATOM 1633 O O . ASP A 1 222 ? 6.448 9.429 -28.143 1.00 70.31 222 ASP A O 1
ATOM 1637 N N . ASP A 1 223 ? 7.656 7.544 -28.038 1.00 67.81 223 ASP A N 1
ATOM 1638 C CA . ASP A 1 223 ? 8.954 8.147 -28.383 1.00 67.81 223 ASP A CA 1
ATOM 1639 C C . ASP A 1 223 ? 8.909 9.078 -29.618 1.00 67.81 223 ASP A C 1
ATOM 1641 O O . ASP A 1 223 ? 9.422 10.195 -29.569 1.00 67.81 223 ASP A O 1
ATOM 1645 N N . CYS A 1 224 ? 8.206 8.707 -30.704 1.00 73.25 224 CYS A N 1
ATOM 1646 C CA . CYS A 1 224 ? 8.069 9.621 -31.855 1.00 73.25 224 CYS A CA 1
ATOM 1647 C C . CYS A 1 224 ? 6.785 9.570 -32.692 1.00 73.25 224 CYS A C 1
ATOM 1649 O O . CYS A 1 224 ? 6.604 10.422 -33.563 1.00 73.25 224 CYS A O 1
ATOM 1651 N N . LEU A 1 225 ? 5.850 8.651 -32.439 1.00 70.19 225 LEU A N 1
ATOM 1652 C CA . LEU A 1 225 ? 4.596 8.576 -33.211 1.00 70.19 225 LEU A CA 1
ATOM 1653 C C . LEU A 1 225 ? 3.652 9.760 -32.946 1.00 70.19 225 LEU A C 1
ATOM 1655 O O . LEU A 1 225 ? 2.939 10.207 -33.846 1.00 70.19 225 LEU A O 1
ATOM 1659 N N . VAL A 1 226 ? 3.624 10.248 -31.703 1.00 64.31 226 VAL A N 1
ATOM 1660 C CA . VAL A 1 226 ? 2.663 11.265 -31.249 1.00 64.31 226 VAL A CA 1
ATOM 1661 C C . VAL A 1 226 ? 3.232 12.674 -31.392 1.00 64.31 226 VAL A C 1
ATOM 1663 O O . VAL A 1 226 ? 2.533 13.586 -31.835 1.00 64.31 226 VAL A O 1
ATOM 1666 N N . THR A 1 227 ? 4.500 12.854 -31.031 1.00 63.12 227 THR A N 1
ATOM 1667 C CA . THR A 1 227 ? 5.178 14.156 -31.031 1.00 63.12 227 THR A CA 1
ATOM 1668 C C . THR A 1 227 ? 5.849 14.454 -32.367 1.00 63.12 227 THR A C 1
ATOM 1670 O O . THR A 1 227 ? 5.952 15.619 -32.738 1.00 63.12 227 THR A O 1
ATOM 1673 N N . ASN A 1 228 ? 6.246 13.423 -33.127 1.00 65.19 228 ASN A N 1
ATOM 1674 C CA . ASN A 1 228 ? 7.046 13.550 -34.349 1.00 65.19 228 ASN A CA 1
ATOM 1675 C C . ASN A 1 228 ? 8.363 14.329 -34.126 1.00 65.19 228 ASN A C 1
ATOM 1677 O O . ASN A 1 228 ? 8.924 14.902 -35.062 1.00 65.19 228 ASN A O 1
ATOM 1681 N N . GLU A 1 229 ? 8.832 14.377 -32.877 1.00 73.50 229 GLU A N 1
ATOM 1682 C CA . GLU A 1 229 ? 9.976 15.162 -32.422 1.00 73.50 229 GLU A CA 1
ATOM 1683 C C . GLU A 1 229 ? 11.027 14.216 -31.838 1.00 73.50 229 GLU A C 1
ATOM 1685 O O . GLU A 1 229 ? 11.116 14.043 -30.629 1.00 73.50 229 GLU A O 1
ATOM 1690 N N . CYS A 1 230 ? 11.834 13.613 -32.711 1.00 82.75 230 CYS A N 1
ATOM 1691 C CA . CYS A 1 230 ? 13.123 13.069 -32.287 1.00 82.75 230 CYS A CA 1
ATOM 1692 C C . CYS A 1 230 ? 14.145 14.198 -32.110 1.00 82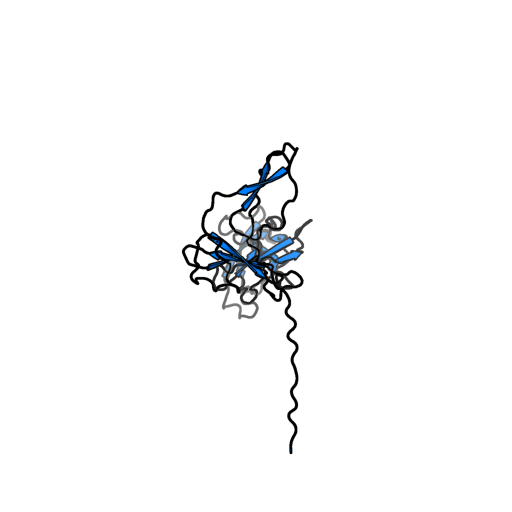.75 230 CYS A C 1
ATOM 1694 O O . CYS A 1 230 ? 13.971 15.301 -32.650 1.00 82.75 230 CYS A O 1
ATOM 1696 N N . GLY A 1 231 ? 15.231 13.930 -31.381 1.00 82.06 231 GLY A N 1
ATOM 1697 C CA . GLY A 1 231 ? 16.344 14.864 -31.263 1.00 82.06 231 GLY A CA 1
ATOM 1698 C C . GLY A 1 231 ? 16.907 15.288 -32.633 1.00 82.06 231 GLY A C 1
ATOM 1699 O O . GLY A 1 231 ? 16.701 14.619 -33.645 1.00 82.06 231 GLY A O 1
ATOM 1700 N N . PRO A 1 232 ? 17.661 16.402 -32.710 1.00 83.50 232 PRO A N 1
ATOM 1701 C CA . PRO A 1 232 ? 18.146 16.965 -33.978 1.00 83.50 232 PRO A CA 1
ATOM 1702 C C . PRO A 1 232 ? 19.088 16.046 -34.782 1.00 83.50 232 PRO A C 1
ATOM 1704 O O . PRO A 1 232 ? 19.369 16.341 -35.944 1.00 83.50 232 PRO A O 1
ATOM 1707 N N . GLU A 1 233 ? 19.582 14.961 -34.181 1.00 86.31 233 GLU A N 1
ATOM 1708 C CA . GLU A 1 233 ? 20.450 13.956 -34.812 1.00 86.31 233 GLU A CA 1
ATOM 1709 C C . GLU A 1 233 ? 19.799 12.566 -34.879 1.00 86.31 233 GLU A C 1
ATOM 1711 O O . GLU A 1 233 ? 20.460 11.582 -35.211 1.00 86.31 233 GLU A O 1
ATOM 1716 N N . GLU A 1 234 ? 18.503 12.484 -34.593 1.00 86.56 234 GLU A N 1
ATOM 1717 C CA . GLU A 1 234 ? 17.747 11.242 -34.524 1.00 86.56 234 GLU A CA 1
ATOM 1718 C C . GLU A 1 234 ? 16.656 11.203 -35.599 1.00 86.56 234 GLU A C 1
ATOM 1720 O O . GLU A 1 234 ? 16.182 12.227 -36.097 1.00 86.56 234 GLU A O 1
ATOM 1725 N N . ILE A 1 235 ? 16.268 9.994 -35.987 1.00 84.94 235 ILE A N 1
ATOM 1726 C CA . ILE A 1 235 ? 15.163 9.727 -36.899 1.00 84.94 235 ILE A CA 1
ATOM 1727 C C . ILE A 1 235 ? 14.179 8.776 -36.227 1.00 84.94 235 ILE A C 1
ATOM 1729 O O . ILE A 1 235 ? 14.576 7.850 -35.528 1.00 84.94 235 ILE A O 1
ATOM 1733 N N . CYS A 1 236 ? 12.891 9.003 -36.471 1.00 85.88 236 CYS A N 1
ATOM 1734 C CA . CYS A 1 236 ? 11.831 8.110 -36.027 1.00 85.88 236 CYS A CA 1
ATOM 1735 C C . CYS A 1 236 ? 11.821 6.870 -36.927 1.00 85.88 236 CYS A C 1
ATOM 1737 O O . CYS A 1 236 ? 11.513 6.979 -38.121 1.00 85.88 236 CYS A O 1
ATOM 1739 N N . VAL A 1 237 ? 12.196 5.715 -36.382 1.00 83.62 237 VAL A N 1
ATOM 1740 C CA . VAL A 1 237 ? 12.261 4.447 -37.118 1.00 83.62 237 VAL A CA 1
ATOM 1741 C C . VAL A 1 237 ? 11.104 3.550 -36.671 1.00 83.62 237 VAL A C 1
ATOM 1743 O O . VAL A 1 237 ? 10.941 3.343 -35.467 1.00 83.62 237 VAL A O 1
ATOM 1746 N N . PRO A 1 238 ? 10.275 3.032 -37.602 1.00 79.25 238 PRO A N 1
ATOM 1747 C CA . PRO A 1 238 ? 9.296 2.009 -37.273 1.00 79.25 238 PRO A CA 1
ATOM 1748 C C . PRO A 1 238 ? 10.021 0.687 -37.012 1.00 79.25 238 PRO A C 1
ATOM 1750 O O . PRO A 1 238 ? 10.719 0.171 -37.885 1.00 79.25 238 PRO A O 1
ATOM 1753 N N . GLU A 1 239 ? 9.824 0.132 -35.827 1.00 74.06 239 GLU A N 1
ATOM 1754 C CA . GLU A 1 239 ? 10.421 -1.117 -35.380 1.00 74.06 239 GLU A CA 1
ATOM 1755 C C . GLU A 1 239 ? 9.336 -2.139 -35.058 1.00 74.06 239 GLU A C 1
ATOM 1757 O O . GLU A 1 239 ? 8.287 -1.811 -34.504 1.00 74.06 239 GLU A O 1
ATOM 1762 N N . ILE A 1 240 ? 9.574 -3.400 -35.414 1.00 69.25 240 ILE A N 1
ATOM 1763 C CA . ILE A 1 240 ? 8.658 -4.496 -35.090 1.00 69.25 240 ILE A CA 1
ATOM 1764 C C . ILE A 1 240 ? 9.208 -5.190 -33.853 1.00 69.25 240 ILE A C 1
ATOM 1766 O O . ILE A 1 240 ? 10.215 -5.895 -33.938 1.00 69.25 240 ILE A O 1
ATOM 1770 N N . TYR A 1 241 ? 8.540 -5.020 -32.715 1.00 67.00 241 TYR A N 1
ATOM 1771 C CA . TYR A 1 241 ? 8.847 -5.809 -31.527 1.00 67.00 241 TYR A CA 1
ATOM 1772 C C . TYR A 1 241 ? 7.928 -7.027 -31.459 1.00 67.00 241 TYR A C 1
ATOM 1774 O O . TYR A 1 241 ? 6.729 -6.965 -31.754 1.00 67.00 241 TYR A O 1
ATOM 1782 N N . ASP A 1 242 ? 8.538 -8.161 -31.117 1.00 66.69 242 ASP A N 1
ATOM 1783 C CA . ASP A 1 242 ? 7.864 -9.440 -30.967 1.00 66.69 242 ASP A CA 1
ATOM 1784 C C . ASP A 1 242 ? 7.838 -9.810 -29.472 1.00 66.69 242 ASP A C 1
ATOM 1786 O O . ASP A 1 242 ? 8.852 -10.271 -28.944 1.00 66.69 242 ASP A O 1
ATOM 1790 N N . PRO A 1 243 ? 6.705 -9.618 -28.766 1.00 58.16 243 PRO A N 1
ATOM 1791 C CA . PRO A 1 243 ? 6.575 -10.002 -27.358 1.00 58.16 243 PRO A CA 1
ATOM 1792 C C . PRO A 1 243 ? 6.669 -11.516 -27.149 1.00 58.16 243 PRO A C 1
ATOM 1794 O O . PRO A 1 243 ? 6.787 -11.991 -26.019 1.00 58.16 243 PRO A O 1
ATOM 1797 N N . CYS A 1 244 ? 6.573 -12.305 -28.217 1.00 62.88 244 CYS A N 1
ATOM 1798 C CA . CYS A 1 244 ? 6.618 -13.747 -28.145 1.00 62.88 244 CYS A CA 1
ATOM 1799 C C . CYS A 1 244 ? 8.078 -14.206 -28.193 1.00 62.88 244 CYS A C 1
ATOM 1801 O O . CYS A 1 244 ? 8.536 -14.743 -29.196 1.00 62.88 244 CYS A O 1
ATOM 1803 N N . ILE A 1 245 ? 8.782 -14.046 -27.066 1.00 50.78 245 ILE A N 1
ATOM 1804 C CA . ILE A 1 245 ? 10.194 -14.433 -26.879 1.00 50.78 245 ILE A CA 1
ATOM 1805 C C . ILE A 1 245 ? 10.493 -15.893 -27.296 1.00 50.78 245 ILE A C 1
ATOM 1807 O O . ILE A 1 245 ? 11.612 -16.206 -27.692 1.00 50.78 245 ILE A O 1
ATOM 1811 N N . ASP A 1 246 ? 9.464 -16.755 -27.298 1.00 57.62 246 ASP A N 1
ATOM 1812 C CA . ASP A 1 246 ? 9.503 -18.163 -27.728 1.00 57.62 246 ASP A CA 1
ATOM 1813 C C . ASP A 1 246 ? 8.507 -18.513 -28.861 1.00 57.62 246 ASP A C 1
ATOM 1815 O O . ASP A 1 246 ? 8.364 -19.678 -29.253 1.00 57.62 246 ASP A O 1
ATOM 1819 N N . GLY A 1 247 ? 7.763 -17.532 -29.381 1.00 55.50 247 GLY A N 1
ATOM 1820 C CA . GLY A 1 247 ? 6.816 -17.728 -30.479 1.00 55.50 247 GLY A CA 1
ATOM 1821 C C . GLY A 1 247 ? 7.502 -17.595 -31.835 1.00 55.50 247 GLY A C 1
ATOM 1822 O O . GLY A 1 247 ? 8.491 -16.892 -31.993 1.00 55.50 247 GLY A O 1
ATOM 1823 N N . GLY A 1 248 ? 6.993 -18.283 -32.859 1.00 55.22 248 GLY A N 1
ATOM 1824 C CA . GLY A 1 248 ? 7.497 -18.067 -34.216 1.00 55.22 248 GLY A CA 1
ATOM 1825 C C . GLY A 1 248 ? 7.270 -16.612 -34.641 1.00 55.22 248 GLY A C 1
ATOM 1826 O O . GLY A 1 248 ? 6.143 -16.134 -34.523 1.00 55.22 248 GLY A O 1
ATOM 1827 N N . CYS A 1 249 ? 8.303 -15.973 -35.203 1.00 53.91 249 CYS A N 1
ATOM 1828 C CA . CYS A 1 249 ? 8.402 -14.535 -35.514 1.00 53.91 249 CYS A CA 1
ATOM 1829 C C . CYS A 1 249 ? 7.262 -13.909 -36.369 1.00 53.91 249 CYS A C 1
ATOM 1831 O O . CYS A 1 249 ? 7.306 -12.738 -36.726 1.00 53.91 249 CYS A O 1
ATOM 1833 N N . GLY A 1 250 ? 6.262 -14.687 -36.798 1.00 57.03 250 GLY A N 1
ATOM 1834 C CA . GLY A 1 250 ? 5.126 -14.234 -37.608 1.00 57.03 250 GLY A CA 1
ATOM 1835 C C . GLY A 1 250 ? 3.801 -14.114 -36.849 1.00 57.03 250 GLY A C 1
ATOM 1836 O O . GLY A 1 250 ? 2.777 -13.901 -37.495 1.00 57.03 250 GLY A O 1
ATOM 1837 N N . ALA A 1 251 ? 3.783 -14.321 -35.527 1.00 56.72 251 ALA A N 1
ATOM 1838 C CA . ALA A 1 251 ? 2.540 -14.424 -34.758 1.00 56.72 251 ALA A CA 1
ATOM 1839 C C . ALA A 1 251 ? 2.182 -13.176 -33.929 1.00 56.72 251 ALA A C 1
ATOM 1841 O O . ALA A 1 251 ? 0.993 -12.984 -33.672 1.00 56.72 251 ALA A O 1
ATOM 1842 N N . CYS A 1 252 ? 3.153 -12.344 -33.524 1.00 62.16 252 CYS A N 1
ATOM 1843 C CA . CYS A 1 252 ? 2.919 -11.325 -32.489 1.00 62.16 252 CYS A CA 1
ATOM 1844 C C . CYS A 1 252 ? 3.537 -9.941 -32.760 1.00 62.16 252 CYS A C 1
ATOM 1846 O O . CYS A 1 252 ? 3.468 -9.089 -31.881 1.00 62.16 252 CYS A O 1
ATOM 1848 N N . GLY A 1 253 ? 4.112 -9.695 -33.944 1.00 64.06 253 GLY A N 1
ATOM 1849 C CA . GLY A 1 253 ? 4.765 -8.419 -34.253 1.00 64.06 253 GLY A CA 1
ATOM 1850 C C . GLY A 1 253 ? 3.813 -7.228 -34.124 1.00 64.06 253 GLY A C 1
ATOM 1851 O O . GLY A 1 253 ? 2.864 -7.101 -34.902 1.00 64.06 253 GLY A O 1
ATOM 1852 N N . ILE A 1 254 ? 4.077 -6.364 -33.149 1.00 70.81 254 ILE A N 1
ATOM 1853 C CA . ILE A 1 254 ? 3.460 -5.043 -33.033 1.00 70.81 254 ILE A CA 1
ATOM 1854 C C . ILE A 1 254 ? 4.490 -4.041 -33.567 1.00 70.81 254 ILE A C 1
ATOM 1856 O O . ILE A 1 254 ? 5.694 -4.215 -33.385 1.00 70.81 254 ILE A O 1
ATOM 1860 N N . GLU A 1 255 ? 4.026 -3.038 -34.306 1.00 74.62 255 GLU A N 1
ATOM 1861 C CA . GLU A 1 255 ? 4.882 -1.960 -34.803 1.00 74.62 255 GLU A CA 1
ATOM 1862 C C . GLU A 1 255 ? 4.930 -0.835 -33.764 1.00 74.62 255 GLU A C 1
ATOM 1864 O O . GLU A 1 255 ? 3.893 -0.371 -33.288 1.00 74.62 255 GLU A O 1
ATOM 1869 N N . TYR A 1 256 ? 6.138 -0.392 -33.442 1.00 76.25 256 TYR A N 1
ATOM 1870 C CA . TYR A 1 256 ? 6.456 0.699 -32.528 1.00 76.25 256 TYR A CA 1
ATOM 1871 C C . TYR A 1 256 ? 7.335 1.695 -33.267 1.00 76.25 256 TYR A C 1
ATOM 1873 O O . TYR A 1 256 ? 7.854 1.391 -34.335 1.00 76.25 256 TYR A O 1
ATOM 1881 N N . HIS A 1 257 ? 7.479 2.903 -32.741 1.00 82.06 257 HIS A N 1
ATOM 1882 C CA . HIS A 1 257 ? 8.346 3.903 -33.348 1.00 82.06 257 HIS A CA 1
ATOM 1883 C C . HIS A 1 257 ? 9.276 4.461 -32.282 1.00 82.06 257 HIS A C 1
ATOM 1885 O O . HIS A 1 257 ? 8.795 4.959 -31.265 1.00 82.06 257 HIS A O 1
ATOM 1891 N N . VAL A 1 258 ? 10.579 4.358 -32.532 1.00 82.56 258 VAL A N 1
ATOM 1892 C CA . VAL A 1 258 ? 11.645 4.787 -31.618 1.00 82.56 258 VAL A CA 1
ATOM 1893 C C . VAL A 1 258 ? 12.535 5.825 -32.292 1.00 82.56 258 VAL A C 1
ATOM 1895 O O . VAL A 1 258 ? 12.714 5.802 -33.516 1.00 82.56 258 VAL A O 1
ATOM 1898 N N . CYS A 1 259 ? 13.082 6.748 -31.507 1.00 83.00 259 CYS A N 1
ATOM 1899 C CA . CYS A 1 259 ? 14.085 7.688 -31.985 1.00 83.00 259 CYS A CA 1
ATOM 1900 C C . CYS A 1 259 ? 15.460 7.017 -31.992 1.00 83.00 259 CYS A C 1
ATOM 1902 O O . CYS A 1 259 ? 16.023 6.704 -30.947 1.00 83.00 259 CYS A O 1
ATOM 1904 N N . GLU A 1 260 ? 16.024 6.802 -33.181 1.00 81.31 260 GLU A N 1
ATOM 1905 C CA . GLU A 1 260 ? 17.383 6.277 -33.332 1.00 81.31 260 GLU A CA 1
ATOM 1906 C C . GLU A 1 260 ? 18.333 7.339 -33.890 1.00 81.31 260 GLU A C 1
ATOM 1908 O O . GLU A 1 260 ? 17.926 8.125 -34.751 1.00 81.31 260 GLU A O 1
ATOM 1913 N N . PRO A 1 261 ? 19.629 7.327 -33.520 1.00 83.88 261 PRO A N 1
ATOM 1914 C CA . PRO A 1 261 ? 20.632 8.151 -34.180 1.00 83.88 261 PRO A CA 1
ATOM 1915 C C . PRO A 1 261 ? 20.615 7.938 -35.698 1.00 83.88 261 PRO A C 1
ATOM 1917 O O . PRO A 1 261 ? 20.679 6.806 -36.190 1.00 83.88 261 PRO A O 1
ATOM 1920 N N . ALA A 1 262 ? 20.579 9.027 -36.464 1.00 83.12 262 ALA A N 1
ATOM 1921 C CA . ALA A 1 262 ? 20.574 8.963 -37.916 1.00 83.12 262 ALA A CA 1
ATOM 1922 C C . ALA A 1 262 ? 21.832 8.232 -38.414 1.00 83.12 262 ALA A C 1
ATOM 1924 O O . ALA A 1 262 ? 22.954 8.734 -38.301 1.00 83.12 262 ALA A O 1
ATOM 1925 N N . LYS A 1 263 ? 21.661 7.040 -39.004 1.00 79.31 263 LYS A N 1
ATOM 1926 C CA . LYS A 1 263 ? 22.765 6.316 -39.648 1.00 79.31 263 LYS A CA 1
ATOM 1927 C C . LYS A 1 263 ? 23.304 7.185 -40.786 1.00 79.31 263 LYS A C 1
ATOM 1929 O O . LYS A 1 263 ? 22.682 7.303 -41.840 1.00 79.31 263 LYS A O 1
ATOM 1934 N N . LEU A 1 264 ? 24.462 7.811 -40.572 1.00 65.06 264 LEU A N 1
ATOM 1935 C CA . LEU A 1 264 ? 25.197 8.524 -41.613 1.00 65.06 264 LEU A CA 1
ATOM 1936 C C . LEU A 1 264 ? 25.511 7.517 -42.723 1.00 65.06 264 LEU A C 1
ATOM 1938 O O . LEU A 1 264 ? 26.324 6.617 -42.523 1.00 65.06 264 LEU A O 1
ATOM 1942 N N . GLY A 1 265 ? 24.812 7.629 -43.856 1.00 65.75 265 GLY A N 1
ATOM 1943 C CA . GLY A 1 265 ? 24.940 6.698 -44.976 1.00 65.75 265 GLY A CA 1
ATOM 1944 C C . GLY A 1 265 ? 26.406 6.504 -45.369 1.00 65.75 265 GLY A C 1
ATOM 1945 O O . GLY A 1 265 ? 27.073 7.466 -45.754 1.00 65.75 265 GLY A O 1
ATOM 1946 N N . GLY A 1 266 ? 26.890 5.269 -45.211 1.00 44.69 266 GLY A N 1
ATOM 1947 C CA . GLY A 1 266 ? 28.213 4.828 -45.659 1.00 44.69 266 GLY A CA 1
ATOM 1948 C C . GLY A 1 266 ? 28.295 4.611 -47.163 1.00 44.69 266 GLY A C 1
ATOM 1949 O O . GLY A 1 266 ? 27.237 4.398 -47.799 1.00 44.69 266 GLY A O 1
#

Sequence (266 aa):
MNKRLMVALAALALPLWLQGCGASISDDADGNDDECGPAPGEAAGCGFDWMCVDGSWELVEVPTFAPCVECPASQPADGSACEEIGQECQYEVEYGCDDFPETITSQCTENGWMSFWPRCQPEPECPDTPPQAGTDCTGWDFAYYCSYEVDCGELGLLDMHCDFSTTPPLWVVDGGSDCVPTDCSAVTDAGVCNTTGGCQWLVPGCANDGQISITEGCYPVDDCLVTNECGPEEICVPEIYDPCIDGGCGACGIEYHVCEPAKLGG

Foldseek 3Di:
DDDDDDDDDDDDDDDDDDWADDADDDDPPPDDDPWEDDDDPDPRWPFWHWDIDSHDTDTDRPPDDDHTDDDDPDDDDPQDADDDAQGWTWDFDDDPQPDDRFIWIWGQHPRGIDIDGPDPLPDQDDDPDDAAWFDQPPPSPRQAWDWDADPQDDRRIWIWGFAVVDVRTTIATDDDCSRQPPFQQVDPDQRSLNNRVQKHFADFAQDPVRDRDDDGGIAGQPADPPPVDAPPQWHWDWDWGAPPPPDDRPPRTDIDIHTDGPDPDD

Radius of gyration: 32.82 Å; chains: 1; bounding box: 58×83×94 Å